Protein AF-A0A521KLP3-F1 (afdb_monomer_lite)

Sequence (288 aa):
MVYSRVESHVRLKQAVRRHRVLSREGLLERLFERLFRGLVYTQIWEDPEIDLEALALGPDCHVVAIASGGCNVLSYLTADPAEITAVDLSLAHVALNRLKLVAASRLPSWEAFYRFFGAADDEANIEAYDRLIAPHLDPQSRAYWQGRSLHQGGRRRISMFARNAYRHGVLGRFIGVGHVAARLYGVDLRQLLSARSIEEQRHFFETMLAPLFDKPAVRWATANRLSLYGLGIPPAQYEALAGDSDMRHVLRSRLERLACGFSLEDNYFAWQAFGRSYADDASGPLPP

pLDDT: mean 87.13, std 14.83, range [36.72, 98.75]

Structure (mmCIF, N/CA/C/O backbone):
data_AF-A0A521KLP3-F1
#
_entry.id   AF-A0A521KLP3-F1
#
loop_
_atom_site.group_PDB
_atom_site.id
_atom_site.type_symbol
_atom_site.label_atom_id
_atom_site.label_alt_id
_atom_site.label_comp_id
_atom_site.label_asym_id
_atom_site.label_entity_id
_atom_site.label_seq_id
_atom_site.pdbx_PDB_ins_code
_atom_site.Cartn_x
_atom_site.Cartn_y
_atom_site.Cartn_z
_atom_site.occupancy
_atom_site.B_iso_or_equiv
_atom_site.auth_seq_id
_atom_site.auth_comp_id
_atom_site.auth_asym_id
_atom_site.auth_atom_id
_atom_site.pdbx_PDB_model_num
ATOM 1 N N . MET A 1 1 ? 6.236 9.455 -23.100 1.00 36.72 1 MET A N 1
ATOM 2 C CA . MET A 1 1 ? 7.009 10.719 -23.032 1.00 36.72 1 MET A CA 1
ATOM 3 C C . MET A 1 1 ? 7.303 11.018 -21.563 1.00 36.72 1 MET A C 1
ATOM 5 O O . MET A 1 1 ? 6.361 11.131 -20.792 1.00 36.72 1 MET A O 1
ATOM 9 N N . VAL A 1 2 ? 8.571 11.033 -21.139 1.00 42.81 2 VAL A N 1
ATOM 10 C CA . VAL A 1 2 ? 8.946 11.213 -19.722 1.00 42.81 2 VAL A CA 1
ATOM 11 C C . VAL A 1 2 ? 9.442 12.645 -19.520 1.00 42.81 2 VAL A C 1
ATOM 13 O O . VAL A 1 2 ? 10.463 13.031 -20.082 1.00 42.81 2 VAL A O 1
ATOM 16 N N . TYR A 1 3 ? 8.694 13.447 -18.761 1.00 47.66 3 TYR A N 1
ATOM 17 C CA . TYR A 1 3 ? 9.007 14.859 -18.527 1.00 47.66 3 TYR A CA 1
ATOM 18 C C . TYR A 1 3 ? 10.204 15.041 -17.583 1.00 47.66 3 TYR A C 1
ATOM 20 O O . TYR A 1 3 ? 10.491 14.200 -16.729 1.00 47.66 3 TYR A O 1
ATOM 28 N N . SER A 1 4 ? 10.912 16.167 -17.711 1.00 53.66 4 SER A N 1
ATOM 29 C CA . SER A 1 4 ? 12.051 16.472 -16.839 1.00 53.66 4 SER A CA 1
ATOM 30 C C . SER A 1 4 ? 11.616 16.669 -15.374 1.00 53.66 4 SER A C 1
ATOM 32 O O . SER A 1 4 ? 10.489 17.072 -15.068 1.00 53.66 4 SER A O 1
ATOM 34 N N . ARG A 1 5 ? 12.535 16.440 -14.425 1.00 55.47 5 ARG A N 1
ATOM 35 C CA . ARG A 1 5 ? 12.305 16.665 -12.981 1.00 55.47 5 ARG A CA 1
ATOM 36 C C . ARG A 1 5 ? 11.867 18.104 -12.659 1.00 55.47 5 ARG A C 1
ATOM 38 O O . ARG A 1 5 ? 11.190 18.339 -11.664 1.00 55.47 5 ARG A O 1
ATOM 45 N N . VAL A 1 6 ? 12.262 19.071 -13.486 1.00 57.12 6 VAL A N 1
ATOM 46 C CA . VAL A 1 6 ? 11.872 20.480 -13.336 1.00 57.12 6 VAL A CA 1
ATOM 47 C C . VAL A 1 6 ? 10.421 20.682 -13.768 1.00 57.12 6 VAL A C 1
ATOM 49 O O . VAL A 1 6 ? 9.655 21.337 -13.068 1.00 57.12 6 VAL A O 1
ATOM 52 N N . GLU A 1 7 ? 10.016 20.063 -14.871 1.00 58.47 7 GLU A N 1
ATOM 53 C CA . GLU A 1 7 ? 8.678 20.216 -15.440 1.00 58.47 7 GLU A CA 1
ATOM 54 C C . GLU A 1 7 ? 7.599 19.500 -14.609 1.00 58.47 7 GLU A C 1
ATOM 56 O O . GLU A 1 7 ? 6.535 20.066 -14.358 1.00 58.47 7 GLU A O 1
ATOM 61 N N . SER A 1 8 ? 7.907 18.316 -14.066 1.00 58.50 8 SER A N 1
ATOM 62 C CA . SER A 1 8 ? 7.042 17.633 -13.084 1.00 58.50 8 SER A CA 1
ATOM 63 C C . SER A 1 8 ? 6.825 18.472 -11.819 1.00 58.50 8 SER A C 1
ATOM 65 O O . SER A 1 8 ? 5.695 18.598 -11.350 1.00 58.50 8 SER A O 1
ATOM 67 N N . HIS A 1 9 ? 7.871 19.128 -11.298 1.00 61.72 9 HIS A N 1
ATOM 68 C CA . HIS A 1 9 ? 7.725 20.049 -10.167 1.00 61.72 9 HIS A CA 1
ATOM 69 C C . HIS A 1 9 ? 6.824 21.249 -10.496 1.00 61.72 9 HIS A C 1
ATOM 71 O O . HIS A 1 9 ? 6.060 21.677 -9.633 1.00 61.72 9 HIS A O 1
ATOM 77 N N . VAL A 1 10 ? 6.900 21.803 -11.711 1.00 64.19 10 VAL A N 1
ATOM 78 C CA . VAL A 1 10 ? 6.049 22.929 -12.134 1.00 64.19 10 VAL A CA 1
ATOM 79 C C . VAL A 1 10 ? 4.586 22.499 -12.256 1.00 64.19 10 VAL A C 1
ATOM 81 O O . VAL A 1 10 ? 3.715 23.191 -11.729 1.00 64.19 10 VAL A O 1
ATOM 84 N N . ARG A 1 11 ? 4.308 21.340 -12.864 1.00 61.38 11 ARG A N 1
ATOM 85 C CA . ARG A 1 11 ? 2.939 20.818 -13.007 1.00 61.38 11 ARG A CA 1
ATOM 86 C C . ARG A 1 11 ? 2.322 20.420 -11.668 1.00 61.38 11 ARG A C 1
ATOM 88 O O . ARG A 1 11 ? 1.181 20.782 -11.406 1.00 61.38 11 ARG A O 1
ATOM 95 N N . LEU A 1 12 ? 3.085 19.777 -10.776 1.00 57.59 12 LEU A N 1
ATOM 96 C CA . LEU A 1 12 ? 2.635 19.495 -9.406 1.00 57.59 12 LEU A CA 1
ATOM 97 C C . LEU A 1 12 ? 2.298 20.798 -8.663 1.00 57.59 12 LEU A C 1
ATOM 99 O O . LEU A 1 12 ? 1.261 20.904 -8.016 1.00 57.59 12 LEU A O 1
ATOM 103 N N . LYS A 1 13 ? 3.144 21.824 -8.805 1.00 57.81 13 LYS A N 1
ATOM 104 C CA . LYS A 1 13 ? 2.918 23.144 -8.206 1.00 57.81 13 LYS A CA 1
ATOM 105 C C . LYS A 1 13 ? 1.642 23.815 -8.732 1.00 57.81 13 LYS A C 1
ATOM 107 O O . LYS A 1 13 ? 0.956 24.461 -7.948 1.00 57.81 13 LYS A O 1
ATOM 112 N N . GLN A 1 14 ? 1.331 23.675 -10.022 1.00 59.94 14 GLN A N 1
ATOM 113 C CA . GLN A 1 14 ? 0.103 24.205 -10.631 1.00 59.94 14 GLN A CA 1
ATOM 114 C C . GLN A 1 14 ? -1.148 23.410 -10.232 1.00 59.94 14 GLN A C 1
ATOM 116 O O . GLN A 1 14 ? -2.188 24.010 -9.992 1.00 59.94 14 GLN A O 1
ATOM 121 N N . ALA A 1 15 ? -1.046 22.085 -10.112 1.00 57.28 15 ALA A N 1
ATOM 122 C CA . ALA A 1 15 ? -2.166 21.226 -9.729 1.00 57.28 15 ALA A CA 1
ATOM 123 C C . ALA A 1 15 ? -2.574 21.389 -8.252 1.00 57.28 15 ALA A C 1
ATOM 125 O O . ALA A 1 15 ? -3.747 21.244 -7.917 1.00 57.28 15 ALA A O 1
ATOM 126 N N . VAL A 1 16 ? -1.611 21.687 -7.370 1.00 53.97 16 VAL A N 1
ATOM 127 C CA . VAL A 1 16 ? -1.819 21.709 -5.912 1.00 53.97 16 VAL A CA 1
ATOM 128 C C . VAL A 1 16 ? -2.152 23.102 -5.366 1.00 53.97 16 VAL A C 1
ATOM 130 O O . VAL A 1 16 ? -2.857 23.196 -4.366 1.00 53.97 16 VAL A O 1
ATOM 133 N N . ARG A 1 17 ? -1.662 24.193 -5.974 1.00 53.84 17 ARG A N 1
ATOM 134 C CA . ARG A 1 17 ? -1.796 25.537 -5.384 1.00 53.84 17 ARG A CA 1
ATOM 135 C C . ARG A 1 17 ? -3.053 26.255 -5.847 1.00 53.84 17 ARG A C 1
ATOM 137 O O . ARG A 1 17 ? -3.091 26.748 -6.973 1.00 53.84 17 ARG A O 1
ATOM 144 N N . ARG A 1 18 ? -4.040 26.390 -4.958 1.00 53.28 18 ARG A N 1
ATOM 145 C CA . ARG A 1 18 ? -5.233 27.222 -5.187 1.00 53.28 18 ARG A CA 1
ATOM 146 C C . ARG A 1 18 ? -5.236 28.503 -4.342 1.00 53.28 18 ARG A C 1
ATOM 148 O O . ARG A 1 18 ? -5.988 29.419 -4.666 1.00 53.28 18 ARG A O 1
ATOM 155 N N . HIS A 1 19 ? -4.362 28.632 -3.333 1.00 44.53 19 HIS A N 1
ATOM 156 C CA . HIS A 1 19 ? -4.364 29.772 -2.400 1.00 44.53 19 HIS A CA 1
ATOM 157 C C . HIS A 1 19 ? -3.046 30.577 -2.327 1.00 44.53 19 HIS A C 1
ATOM 159 O O . HIS A 1 19 ? -1.969 30.145 -2.745 1.00 44.53 19 HIS A O 1
ATOM 165 N N . ARG A 1 20 ? -3.125 31.819 -1.809 1.00 41.91 20 ARG A N 1
ATOM 166 C CA . ARG A 1 20 ? -1.971 32.738 -1.682 1.00 41.91 20 ARG A CA 1
ATOM 167 C C . ARG A 1 20 ? -0.890 32.155 -0.757 1.00 41.91 20 ARG A C 1
ATOM 169 O O . ARG A 1 20 ? -1.183 31.620 0.310 1.00 41.91 20 ARG A O 1
ATOM 176 N N . VAL A 1 21 ? 0.374 32.363 -1.135 1.00 46.78 21 VAL A N 1
ATOM 177 C CA . VAL A 1 21 ? 1.591 31.707 -0.602 1.00 46.78 21 VAL A CA 1
ATOM 178 C C . VAL A 1 21 ? 1.837 31.873 0.911 1.00 46.78 21 VAL A C 1
ATOM 180 O O . VAL A 1 21 ? 2.558 31.061 1.483 1.00 46.78 21 VAL A O 1
ATOM 183 N N . LEU A 1 22 ? 1.260 32.893 1.554 1.00 45.66 22 LEU A N 1
ATOM 184 C CA . LEU A 1 22 ? 1.467 33.222 2.976 1.00 45.66 22 LEU A CA 1
ATOM 185 C C . LEU A 1 22 ? 0.242 32.929 3.869 1.00 45.66 22 LEU A C 1
ATOM 187 O O . LEU A 1 22 ? 0.214 33.338 5.025 1.00 45.66 22 LEU A O 1
ATOM 191 N N . SER A 1 23 ? -0.770 32.232 3.347 1.00 53.25 23 SER A N 1
ATOM 192 C CA . SER A 1 23 ? -1.913 31.750 4.138 1.00 53.25 23 SER A CA 1
ATOM 193 C C . SER A 1 23 ? -1.587 30.422 4.838 1.00 53.25 23 SER A C 1
ATOM 195 O O . SER A 1 23 ? -0.684 29.695 4.407 1.00 53.25 23 SER A O 1
ATOM 197 N N . ARG A 1 24 ? -2.318 30.080 5.911 1.00 55.72 24 ARG A N 1
ATOM 198 C CA . ARG A 1 24 ? -2.190 28.764 6.573 1.00 55.72 24 ARG A CA 1
ATOM 199 C C . ARG A 1 24 ? -2.452 27.635 5.572 1.00 55.72 24 ARG A C 1
ATOM 201 O O . ARG A 1 24 ? -1.733 26.641 5.567 1.00 55.72 24 ARG A O 1
ATOM 208 N N . GLU A 1 25 ? -3.397 27.847 4.667 1.00 57.25 25 GLU A N 1
ATOM 209 C CA . GLU A 1 25 ? -3.765 26.961 3.567 1.00 57.25 25 GLU A CA 1
ATOM 210 C C . GLU A 1 25 ? -2.609 26.792 2.565 1.00 57.25 25 GLU A C 1
ATOM 212 O O . GLU A 1 25 ? -2.267 25.669 2.206 1.00 57.25 25 GLU A O 1
ATOM 217 N N . GLY A 1 26 ? -1.911 27.870 2.189 1.00 57.19 26 GLY A N 1
ATOM 218 C CA . GLY A 1 26 ? -0.754 27.809 1.281 1.00 57.19 26 GLY A CA 1
ATOM 219 C C . GLY A 1 26 ? 0.493 27.129 1.874 1.00 57.19 26 GLY A C 1
ATOM 220 O O . GLY A 1 26 ? 1.291 26.528 1.146 1.00 57.19 26 GLY A O 1
ATOM 221 N N . LEU A 1 27 ? 0.681 27.192 3.198 1.00 59.91 27 LEU A N 1
ATOM 222 C CA . LEU A 1 27 ? 1.725 26.435 3.907 1.00 59.91 27 LEU A CA 1
ATOM 223 C C . LEU A 1 27 ? 1.421 24.933 3.927 1.00 59.91 27 LEU A C 1
ATOM 225 O O . LEU A 1 27 ? 2.322 24.120 3.708 1.00 59.91 27 LEU A O 1
ATOM 229 N N . LEU A 1 28 ? 0.155 24.577 4.139 1.00 60.25 28 LEU A N 1
ATOM 230 C CA . LEU A 1 28 ? -0.329 23.203 4.063 1.00 60.25 28 LEU A CA 1
ATOM 231 C C . LEU A 1 28 ? -0.148 22.657 2.643 1.00 60.25 28 LEU A C 1
ATOM 233 O O . LEU A 1 28 ? 0.518 21.637 2.478 1.00 60.25 28 LEU A O 1
ATOM 237 N N . GLU A 1 29 ? -0.590 23.387 1.613 1.00 63.34 29 GLU A N 1
ATOM 238 C CA . GLU A 1 29 ? -0.408 23.015 0.200 1.00 63.34 29 GLU A CA 1
ATOM 239 C C . GLU A 1 29 ? 1.062 22.717 -0.145 1.00 63.34 29 GLU A C 1
ATOM 241 O O . GLU A 1 29 ? 1.352 21.777 -0.881 1.00 63.34 29 GLU A O 1
ATOM 246 N N . ARG A 1 30 ? 2.020 23.463 0.420 1.00 64.25 30 ARG A N 1
ATOM 247 C CA . ARG A 1 30 ? 3.461 23.199 0.243 1.00 64.25 30 ARG A CA 1
ATOM 248 C C . ARG A 1 30 ? 3.941 21.947 0.969 1.00 64.25 30 ARG A C 1
ATOM 250 O O . ARG A 1 30 ? 4.824 21.253 0.459 1.00 64.25 30 ARG A O 1
ATOM 257 N N . LEU A 1 31 ? 3.410 21.670 2.159 1.00 64.06 31 LEU A N 1
ATOM 258 C CA . LEU A 1 31 ? 3.689 20.427 2.874 1.00 64.06 31 LEU A CA 1
ATOM 259 C C . LEU A 1 31 ? 3.170 19.233 2.068 1.00 64.06 31 LEU A C 1
ATOM 261 O O . LEU A 1 31 ? 3.903 18.267 1.879 1.00 64.06 31 LEU A O 1
ATOM 265 N N . PHE A 1 32 ? 1.969 19.344 1.512 1.00 63.75 32 PHE A N 1
ATOM 266 C CA . PHE A 1 32 ? 1.376 18.349 0.625 1.00 63.75 32 PHE A CA 1
ATOM 267 C C . PHE A 1 32 ? 2.172 18.187 -0.668 1.00 63.75 32 PHE A C 1
ATOM 269 O O . PHE A 1 32 ? 2.583 17.079 -0.986 1.00 63.75 32 PHE A O 1
ATOM 276 N N . GLU A 1 33 ? 2.546 19.275 -1.342 1.00 65.31 33 GLU A N 1
ATOM 277 C CA . GLU A 1 33 ? 3.448 19.240 -2.501 1.00 65.31 33 GLU A CA 1
ATOM 278 C C . GLU A 1 33 ? 4.752 18.486 -2.170 1.00 65.31 33 GLU A C 1
ATOM 280 O O . GLU A 1 33 ? 5.250 17.688 -2.962 1.00 65.31 33 GLU A O 1
ATOM 285 N N . ARG A 1 34 ? 5.308 18.689 -0.972 1.00 67.94 34 ARG A N 1
ATOM 286 C CA . ARG A 1 34 ? 6.519 17.998 -0.517 1.00 67.94 34 ARG A CA 1
ATOM 287 C C . ARG A 1 34 ? 6.281 16.525 -0.165 1.00 67.94 34 ARG A C 1
ATOM 289 O O . ARG A 1 34 ? 7.181 15.719 -0.400 1.00 67.94 34 ARG A O 1
ATOM 296 N N . LEU A 1 35 ? 5.111 16.169 0.361 1.00 66.56 35 LEU A N 1
ATOM 297 C CA . LEU A 1 35 ? 4.712 14.784 0.630 1.00 66.56 35 LEU A CA 1
ATOM 298 C C . LEU A 1 35 ? 4.499 14.005 -0.679 1.00 66.56 35 LEU A C 1
ATOM 300 O O . LEU A 1 35 ? 5.026 12.903 -0.813 1.00 66.56 35 LEU A O 1
ATOM 304 N N . PHE A 1 36 ? 3.855 14.619 -1.675 1.00 66.81 36 PHE A N 1
ATOM 305 C CA . PHE A 1 36 ? 3.602 14.036 -3.001 1.00 66.81 36 PHE A CA 1
ATOM 306 C C . PHE A 1 36 ? 4.845 13.962 -3.899 1.00 66.81 36 PHE A C 1
ATOM 308 O O . PHE A 1 36 ? 4.862 13.212 -4.869 1.00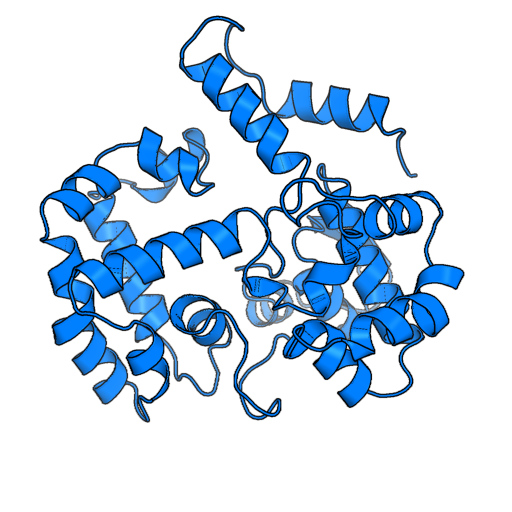 66.81 36 PHE A O 1
ATOM 315 N N . ARG A 1 37 ? 5.932 14.670 -3.564 1.00 70.31 37 ARG A N 1
ATOM 316 C CA . ARG A 1 37 ? 7.253 14.444 -4.189 1.00 70.31 37 ARG A CA 1
ATOM 317 C C . ARG A 1 37 ? 7.899 13.121 -3.756 1.00 70.31 37 ARG A C 1
ATOM 319 O O . ARG A 1 37 ? 8.877 12.691 -4.369 1.00 70.31 37 ARG A O 1
ATOM 326 N N . GLY A 1 38 ? 7.424 12.525 -2.663 1.00 79.62 38 GLY A N 1
ATOM 327 C CA . GLY A 1 38 ? 7.878 11.242 -2.145 1.00 79.62 38 GLY A CA 1
ATOM 328 C C . GLY A 1 38 ? 6.943 10.096 -2.518 1.00 79.62 38 GLY A C 1
ATOM 329 O O . GLY A 1 38 ? 5.985 10.260 -3.267 1.00 79.62 38 GLY A O 1
ATOM 330 N N . LEU A 1 39 ? 7.243 8.917 -1.975 1.00 87.38 39 LEU A N 1
ATOM 331 C CA . LEU A 1 39 ? 6.332 7.783 -2.043 1.00 87.38 39 LEU A CA 1
ATOM 332 C C . LEU A 1 39 ? 5.164 8.052 -1.087 1.00 87.38 39 LEU A C 1
ATOM 334 O O . LEU A 1 39 ? 5.404 8.261 0.105 1.00 87.38 39 LEU A O 1
ATOM 338 N N . VAL A 1 40 ? 3.932 8.080 -1.590 1.00 86.62 40 VAL A N 1
ATOM 339 C CA . VAL A 1 40 ? 2.743 8.258 -0.745 1.00 86.62 40 VAL A CA 1
ATOM 340 C C . VAL A 1 40 ? 2.274 6.893 -0.257 1.00 86.62 40 VAL A C 1
ATOM 342 O O . VAL A 1 40 ? 2.172 6.686 0.955 1.00 86.62 40 VAL A O 1
ATOM 345 N N . TYR A 1 41 ? 2.133 5.949 -1.187 1.00 85.19 41 TYR A N 1
ATOM 346 C CA . TYR A 1 41 ? 1.662 4.593 -0.934 1.00 85.19 41 TYR A CA 1
ATOM 347 C C . TYR A 1 41 ? 2.630 3.559 -1.528 1.00 85.19 41 TYR A C 1
ATOM 349 O O . TYR A 1 41 ? 3.216 3.777 -2.587 1.00 85.19 41 TYR A O 1
ATOM 357 N N . THR A 1 42 ? 2.808 2.427 -0.847 1.00 90.00 42 THR A N 1
ATOM 358 C CA . THR A 1 42 ? 3.476 1.225 -1.397 1.00 90.00 42 THR A CA 1
ATOM 359 C C . THR A 1 42 ? 2.484 0.232 -2.005 1.00 90.00 42 THR A C 1
ATOM 361 O O . THR A 1 42 ? 2.877 -0.636 -2.786 1.00 90.00 42 THR A O 1
ATOM 364 N N . GLN A 1 43 ? 1.206 0.401 -1.666 1.00 91.06 43 GLN A N 1
ATOM 365 C CA . GLN A 1 43 ? 0.052 -0.356 -2.127 1.00 91.06 43 GLN A CA 1
ATOM 366 C C . GLN A 1 43 ? -1.151 0.590 -2.237 1.00 91.06 43 GLN A C 1
ATOM 368 O O . GLN A 1 43 ? -1.308 1.486 -1.408 1.00 91.06 43 GLN A O 1
ATOM 373 N N . ILE A 1 44 ? -1.953 0.385 -3.276 1.00 90.31 44 ILE A N 1
ATOM 374 C CA . ILE A 1 44 ? -3.200 1.098 -3.581 1.00 90.31 44 ILE A CA 1
ATOM 375 C C . ILE A 1 44 ? -4.333 0.515 -2.714 1.00 90.31 44 ILE A C 1
ATOM 377 O O . ILE A 1 44 ? -4.245 -0.643 -2.314 1.00 90.31 44 ILE A O 1
ATOM 381 N N . TRP A 1 45 ? -5.341 1.320 -2.371 1.00 90.44 45 TRP A N 1
ATOM 382 C CA . TRP A 1 45 ? -6.450 0.972 -1.461 1.00 90.44 45 TRP A CA 1
ATOM 383 C C . TRP A 1 45 ? -7.796 0.890 -2.195 1.00 90.44 45 TRP A C 1
ATOM 385 O O . TRP A 1 45 ? -8.860 1.074 -1.607 1.00 90.44 45 TRP A O 1
ATOM 395 N N . GLU A 1 46 ? -7.710 0.621 -3.490 1.00 90.94 46 GLU A N 1
ATOM 396 C CA . GLU A 1 46 ? -8.793 0.461 -4.440 1.00 90.94 46 GLU A CA 1
ATOM 397 C C . GLU A 1 46 ? -8.753 -0.990 -4.919 1.00 90.94 46 GLU A C 1
ATOM 399 O O . GLU A 1 46 ? -7.674 -1.492 -5.243 1.00 90.94 46 GLU A O 1
ATOM 404 N N . ASP A 1 47 ? -9.901 -1.659 -4.892 1.00 93.25 47 ASP A N 1
ATOM 405 C CA . ASP A 1 47 ? -10.027 -3.089 -5.166 1.00 93.25 47 ASP A CA 1
ATOM 406 C C . ASP A 1 47 ? -9.963 -3.368 -6.680 1.00 93.25 47 ASP A C 1
ATOM 408 O O . ASP A 1 47 ? -10.915 -3.038 -7.395 1.00 93.25 47 ASP A O 1
ATOM 412 N N . PRO A 1 48 ? -8.859 -3.955 -7.184 1.00 93.94 48 PRO A N 1
ATOM 413 C CA . PRO A 1 48 ? -8.700 -4.192 -8.606 1.00 93.94 48 PRO A CA 1
ATOM 414 C C . PRO A 1 48 ? -9.612 -5.307 -9.130 1.00 93.94 48 PRO A C 1
ATOM 416 O O . PRO A 1 48 ? -9.829 -5.346 -10.336 1.00 93.94 48 PRO A O 1
ATOM 419 N N . GLU A 1 49 ? -10.143 -6.201 -8.287 1.00 93.69 49 GLU A N 1
ATOM 420 C CA . GLU A 1 49 ? -11.062 -7.253 -8.746 1.00 93.69 49 GLU A CA 1
ATOM 421 C C . GLU A 1 49 ? -12.390 -6.641 -9.194 1.00 93.69 49 GLU A C 1
ATOM 423 O O . GLU A 1 49 ? -12.883 -6.940 -10.282 1.00 93.69 49 GLU A O 1
ATOM 428 N N . ILE A 1 50 ? -12.911 -5.696 -8.408 1.00 94.31 50 ILE A N 1
ATOM 429 C CA . ILE A 1 50 ? -14.112 -4.933 -8.763 1.00 94.31 50 ILE A CA 1
ATOM 430 C C . ILE A 1 50 ? -13.856 -4.036 -9.978 1.00 94.31 50 ILE A C 1
ATOM 432 O O . ILE A 1 50 ? -14.726 -3.909 -10.841 1.00 94.31 50 ILE A O 1
ATOM 436 N N . ASP A 1 51 ? -12.667 -3.432 -10.081 1.00 94.94 51 ASP A N 1
ATOM 437 C CA . ASP A 1 51 ? -12.291 -2.654 -11.266 1.00 94.94 51 ASP A CA 1
ATOM 438 C C . ASP A 1 51 ? -12.275 -3.541 -12.526 1.00 94.94 51 ASP A C 1
ATOM 440 O O . ASP A 1 51 ? -12.812 -3.152 -13.562 1.00 94.94 51 ASP A O 1
ATOM 444 N N . LEU A 1 52 ? -11.700 -4.744 -12.446 1.00 94.88 52 LEU A N 1
ATOM 445 C CA . LEU A 1 52 ? -11.648 -5.706 -13.550 1.00 94.88 52 LEU A CA 1
ATOM 446 C C . LEU A 1 52 ? -13.041 -6.196 -13.963 1.00 94.88 52 LEU A C 1
ATOM 448 O O . LEU A 1 52 ? -13.329 -6.248 -15.161 1.00 94.88 52 LEU A O 1
ATOM 452 N N . GLU A 1 53 ? -13.912 -6.497 -12.995 1.00 95.31 53 GLU A N 1
ATOM 453 C CA . GLU A 1 53 ? -15.307 -6.871 -13.247 1.00 95.31 53 GLU A CA 1
ATOM 454 C C . GLU A 1 53 ? -16.063 -5.737 -13.952 1.00 95.31 53 GLU A C 1
ATOM 456 O O . GLU A 1 53 ? -16.692 -5.946 -14.991 1.00 95.31 53 GLU A O 1
ATOM 461 N N . ALA A 1 54 ? -15.980 -4.520 -13.409 1.00 96.50 54 ALA A N 1
ATOM 462 C CA . ALA A 1 54 ? -16.751 -3.384 -13.897 1.00 96.50 54 ALA A CA 1
ATOM 463 C C . ALA A 1 54 ? -16.266 -2.873 -15.259 1.00 96.50 54 ALA A C 1
ATOM 465 O O . ALA A 1 54 ? -17.077 -2.453 -16.088 1.00 96.50 54 ALA A O 1
ATOM 466 N N . LEU A 1 55 ? -14.949 -2.864 -15.485 1.00 95.31 55 LEU A N 1
ATOM 467 C CA . LEU A 1 55 ? -14.358 -2.355 -16.721 1.00 95.31 55 LEU A CA 1
ATOM 468 C C . LEU A 1 55 ? -14.395 -3.377 -17.859 1.00 95.31 55 LEU A C 1
ATOM 470 O O . LEU A 1 55 ? -14.318 -2.957 -19.013 1.00 95.31 55 LEU A O 1
ATOM 474 N N . ALA A 1 56 ? -14.499 -4.676 -17.544 1.00 95.75 56 ALA A N 1
ATOM 475 C CA . ALA A 1 56 ? -14.501 -5.773 -18.514 1.00 95.75 56 ALA A CA 1
ATOM 476 C C . ALA A 1 56 ? -13.384 -5.615 -19.566 1.00 95.75 56 ALA A C 1
ATOM 478 O O . ALA A 1 56 ? -13.630 -5.618 -20.775 1.00 95.75 56 ALA A O 1
ATOM 479 N N . LEU A 1 57 ? -12.156 -5.398 -19.080 1.00 95.69 57 LEU A N 1
ATOM 480 C CA . LEU A 1 57 ? -10.988 -5.158 -19.927 1.00 95.69 57 LEU A CA 1
ATOM 481 C C . LEU A 1 57 ? -10.732 -6.349 -20.862 1.00 95.69 57 LEU A C 1
ATOM 483 O O . LEU A 1 57 ? -10.917 -7.503 -20.483 1.00 95.69 57 LEU A O 1
ATOM 487 N N . GLY A 1 58 ? -10.270 -6.053 -22.075 1.00 95.25 58 GLY A N 1
ATOM 488 C CA . GLY A 1 58 ? -9.890 -7.056 -23.064 1.00 95.25 58 GLY A CA 1
ATOM 489 C C . GLY A 1 58 ? -8.826 -6.542 -24.038 1.00 95.25 58 GLY A C 1
ATOM 490 O O . GLY A 1 58 ? -8.403 -5.386 -23.933 1.00 95.25 58 GLY A O 1
ATOM 491 N N . PRO A 1 59 ? -8.418 -7.361 -25.021 1.00 97.06 59 PRO A N 1
ATOM 492 C CA . PRO A 1 59 ? -7.229 -7.124 -25.842 1.00 97.06 59 PRO A CA 1
ATOM 493 C C . PRO A 1 59 ? -7.297 -5.896 -26.746 1.00 97.06 59 PRO A C 1
ATOM 495 O O . PRO A 1 59 ? -6.258 -5.416 -27.176 1.00 97.06 59 PRO A O 1
ATOM 498 N N . ASP A 1 60 ? -8.481 -5.334 -26.989 1.00 97.06 60 ASP A N 1
ATOM 499 C CA . ASP A 1 60 ? -8.642 -4.101 -27.770 1.00 97.06 60 ASP A CA 1
ATOM 500 C C . ASP A 1 60 ? -8.613 -2.826 -26.899 1.00 97.06 60 ASP A C 1
ATOM 502 O O . ASP A 1 60 ? -8.706 -1.706 -27.409 1.00 97.06 60 ASP A O 1
ATOM 506 N N . CYS A 1 61 ? -8.500 -2.960 -25.572 1.00 97.94 61 CYS A N 1
ATOM 507 C CA . CYS A 1 61 ? -8.562 -1.836 -24.642 1.00 97.94 61 CYS A CA 1
ATOM 508 C C . CYS A 1 61 ? -7.215 -1.113 -24.488 1.00 97.94 61 CYS A C 1
ATOM 510 O O . CYS A 1 61 ? -6.182 -1.724 -24.216 1.00 97.94 61 CYS A O 1
ATOM 512 N N . HIS A 1 62 ? -7.257 0.223 -24.528 1.00 97.75 62 HIS A N 1
ATOM 513 C CA . HIS A 1 62 ? -6.178 1.089 -24.045 1.00 97.75 62 HIS A CA 1
ATOM 514 C C . HIS A 1 62 ? -6.595 1.757 -22.734 1.00 97.75 62 HIS A C 1
ATOM 516 O O . HIS A 1 62 ? -7.473 2.620 -22.710 1.00 97.75 62 HIS A O 1
ATOM 522 N N . VAL A 1 63 ? -5.962 1.363 -21.632 1.00 97.00 63 VAL A N 1
ATOM 523 C CA . VAL A 1 63 ? -6.276 1.871 -20.293 1.00 97.00 63 VAL A CA 1
ATOM 524 C C . VAL A 1 63 ? -5.347 3.027 -19.941 1.00 97.00 63 VAL A C 1
ATOM 526 O O . VAL A 1 63 ? -4.125 2.900 -19.994 1.00 97.00 63 VAL A O 1
ATOM 529 N N . VAL A 1 64 ? -5.909 4.154 -19.504 1.00 97.06 64 VAL A N 1
ATOM 530 C CA . VAL A 1 64 ? -5.139 5.241 -18.885 1.00 97.06 64 VAL A CA 1
ATOM 531 C C . VAL A 1 64 ? -5.436 5.250 -17.392 1.00 97.06 64 VAL A C 1
ATOM 533 O O . VAL A 1 64 ? -6.564 5.513 -16.986 1.00 97.06 64 VAL A O 1
ATOM 536 N N . ALA A 1 65 ? -4.424 4.971 -16.572 1.00 95.25 65 ALA A N 1
ATOM 537 C CA . ALA A 1 65 ? -4.585 4.793 -15.130 1.00 95.25 65 ALA A CA 1
ATOM 538 C C . ALA A 1 65 ? -3.613 5.666 -14.330 1.00 95.25 65 ALA A C 1
ATOM 540 O O . ALA A 1 65 ? -2.506 5.978 -14.775 1.00 95.25 65 ALA A O 1
ATOM 541 N N . ILE A 1 66 ? -4.009 6.039 -13.113 1.00 93.31 66 ILE A N 1
ATOM 542 C CA . ILE A 1 66 ? -3.105 6.697 -12.167 1.00 93.31 66 ILE A CA 1
ATOM 543 C C . ILE A 1 66 ? -2.145 5.641 -11.609 1.00 93.31 66 ILE A C 1
ATOM 545 O O . ILE A 1 66 ? -2.585 4.640 -11.052 1.00 93.31 66 ILE A O 1
ATOM 549 N N . ALA A 1 67 ? -0.833 5.855 -11.744 1.00 93.19 67 ALA A N 1
ATOM 550 C CA . ALA A 1 67 ? 0.154 4.821 -11.432 1.00 93.19 67 ALA A CA 1
ATOM 551 C C . ALA A 1 67 ? 0.181 4.456 -9.937 1.00 93.19 67 ALA A C 1
ATOM 553 O O . ALA A 1 67 ? 0.253 3.277 -9.603 1.00 93.19 67 ALA A O 1
ATOM 554 N N . SER A 1 68 ? 0.133 5.444 -9.032 1.00 91.50 68 SER A N 1
ATOM 555 C CA . SER A 1 68 ? 0.041 5.261 -7.574 1.00 91.50 68 SER A CA 1
ATOM 556 C C . SER A 1 68 ? 0.995 4.163 -7.043 1.00 91.50 68 SER A C 1
ATOM 558 O O . SER A 1 68 ? 2.163 4.093 -7.436 1.00 91.50 68 SER A O 1
ATOM 560 N N . GLY A 1 69 ? 0.534 3.283 -6.152 1.00 91.94 69 GLY A N 1
ATOM 561 C CA . GLY A 1 69 ? 1.293 2.123 -5.665 1.00 91.94 69 GLY A CA 1
ATOM 562 C C . GLY A 1 69 ? 1.560 1.037 -6.722 1.00 91.94 69 GLY A C 1
ATOM 563 O O . GLY A 1 69 ? 2.324 0.109 -6.459 1.00 91.94 69 GLY A O 1
ATOM 564 N N . GLY A 1 70 ? 0.953 1.128 -7.904 1.00 93.56 70 GLY A N 1
ATOM 565 C CA . GLY A 1 70 ? 1.156 0.266 -9.068 1.00 93.56 70 GLY A CA 1
ATOM 566 C C . GLY A 1 70 ? 0.496 -1.108 -9.041 1.00 93.56 70 GLY A C 1
ATOM 567 O O . GLY A 1 70 ? 0.519 -1.771 -10.066 1.00 93.56 70 GLY A O 1
ATOM 568 N N . CYS A 1 71 ? -0.085 -1.562 -7.924 1.00 93.69 71 CYS A N 1
ATOM 569 C CA . CYS A 1 71 ? -0.735 -2.880 -7.885 1.00 93.69 71 CYS A CA 1
ATOM 570 C C . CYS A 1 71 ? -1.930 -2.965 -8.841 1.00 93.69 71 CYS A C 1
ATOM 572 O O . CYS A 1 71 ? -1.913 -3.869 -9.654 1.00 93.69 71 CYS A O 1
ATOM 574 N N . ASN A 1 72 ? -2.851 -1.993 -8.872 1.00 94.44 72 ASN A N 1
ATOM 575 C CA . ASN A 1 72 ? -3.990 -2.050 -9.805 1.00 94.44 72 ASN A CA 1
ATOM 576 C C . ASN A 1 72 ? -3.535 -2.063 -11.270 1.00 94.44 72 ASN A C 1
ATOM 578 O O . ASN A 1 72 ? -4.032 -2.854 -12.053 1.00 94.44 72 ASN A O 1
ATOM 582 N N . VAL A 1 73 ? -2.527 -1.257 -11.636 1.00 95.00 73 VAL A N 1
ATOM 583 C CA . VAL A 1 73 ? -1.950 -1.286 -12.994 1.00 95.00 73 VAL A CA 1
ATOM 584 C C . VAL A 1 73 ? -1.406 -2.671 -13.345 1.00 95.00 73 VAL A C 1
ATOM 586 O O . VAL A 1 73 ? -1.588 -3.110 -14.474 1.00 95.00 73 VAL A O 1
ATOM 589 N N . LEU A 1 74 ? -0.734 -3.350 -12.408 1.00 95.06 74 LEU A N 1
ATOM 590 C CA . LEU A 1 74 ? -0.257 -4.715 -12.630 1.00 95.06 74 LEU A CA 1
ATOM 591 C C . LEU A 1 74 ? -1.417 -5.718 -12.700 1.00 95.06 74 LEU A C 1
ATOM 593 O O . LEU A 1 74 ? -1.405 -6.558 -13.590 1.00 95.06 74 LEU A O 1
ATOM 597 N N . SER A 1 75 ? -2.428 -5.592 -11.842 1.00 95.56 75 SER A N 1
ATOM 598 C CA . SER A 1 75 ? -3.621 -6.441 -11.871 1.00 95.56 75 SER A CA 1
ATOM 599 C C . SER A 1 75 ? -4.389 -6.294 -13.185 1.00 95.56 75 SER A C 1
ATOM 601 O O . SER A 1 75 ? -4.816 -7.284 -13.763 1.00 95.56 75 SER A O 1
ATOM 603 N N . TYR A 1 76 ? -4.482 -5.087 -13.747 1.00 96.62 76 TYR A N 1
ATOM 604 C CA . TYR A 1 76 ? -5.119 -4.864 -15.050 1.00 96.62 76 TYR A CA 1
ATOM 605 C C . TYR A 1 76 ? -4.399 -5.566 -16.205 1.00 96.62 76 TYR A C 1
ATOM 607 O O . TYR A 1 76 ? -5.044 -5.897 -17.194 1.00 96.62 76 TYR A O 1
ATOM 615 N N . LEU A 1 77 ? -3.090 -5.831 -16.092 1.00 95.19 77 LEU A N 1
ATOM 616 C CA . LEU A 1 77 ? -2.363 -6.603 -17.107 1.00 95.19 77 LEU A CA 1
ATOM 617 C C . LEU A 1 77 ? -2.834 -8.061 -17.176 1.00 95.19 77 LEU A C 1
ATOM 619 O O . LEU A 1 77 ? -2.640 -8.696 -18.207 1.00 95.19 77 LEU A O 1
ATOM 623 N N . THR A 1 78 ? -3.460 -8.594 -16.120 1.00 95.12 78 THR A N 1
ATOM 624 C CA . THR A 1 78 ? -3.986 -9.971 -16.116 1.00 95.12 78 THR A CA 1
ATOM 625 C C . THR A 1 78 ? -5.164 -10.155 -17.076 1.00 95.12 78 THR A C 1
ATOM 627 O O . THR A 1 78 ? -5.394 -11.265 -17.545 1.00 95.12 78 THR A O 1
ATOM 630 N N . ALA A 1 79 ? -5.856 -9.066 -17.430 1.00 95.94 79 ALA A N 1
ATOM 631 C CA . ALA A 1 79 ? -6.917 -9.052 -18.435 1.00 95.94 79 ALA A CA 1
ATOM 632 C C . ALA A 1 79 ? -6.399 -8.882 -19.879 1.00 95.94 79 ALA A C 1
ATOM 634 O O . ALA A 1 79 ? -7.198 -8.715 -20.796 1.00 95.94 79 ALA A O 1
ATOM 635 N N . ASP A 1 80 ? -5.074 -8.893 -20.072 1.00 96.31 80 ASP A N 1
ATOM 636 C CA . ASP A 1 80 ? -4.398 -8.783 -21.372 1.00 96.31 80 ASP A CA 1
ATOM 637 C C . ASP A 1 80 ? -4.882 -7.610 -22.258 1.00 96.31 80 ASP A C 1
ATOM 639 O O . ASP A 1 80 ? -5.242 -7.824 -23.414 1.00 96.31 80 ASP A O 1
ATOM 643 N N . PRO A 1 81 ? -4.942 -6.357 -21.755 1.00 97.56 81 PRO A N 1
ATOM 644 C CA . PRO A 1 81 ? -5.312 -5.215 -22.586 1.00 97.56 81 PRO A CA 1
ATOM 645 C C . PRO A 1 81 ? -4.218 -4.871 -23.605 1.00 97.56 81 PRO A C 1
ATOM 647 O O . PRO A 1 81 ? -3.029 -5.035 -23.322 1.00 97.56 81 PRO A O 1
ATOM 650 N N . ALA A 1 82 ? -4.598 -4.282 -24.747 1.00 97.81 82 ALA A N 1
ATOM 651 C CA . ALA A 1 82 ? -3.654 -3.828 -25.777 1.00 97.81 82 ALA A CA 1
ATOM 652 C C . ALA A 1 82 ? -2.561 -2.910 -25.214 1.00 97.81 82 ALA A C 1
ATOM 654 O O . ALA A 1 82 ? -1.387 -3.024 -25.575 1.00 97.81 82 ALA A O 1
ATOM 655 N N . GLU A 1 83 ? -2.941 -1.967 -24.351 1.00 97.62 83 GLU A N 1
ATOM 656 C CA . GLU A 1 83 ? -1.997 -1.032 -23.752 1.00 97.62 83 GLU A CA 1
ATOM 657 C C . GLU A 1 83 ? -2.491 -0.510 -22.399 1.00 97.62 83 GLU A C 1
ATOM 659 O O . GLU A 1 83 ? -3.676 -0.234 -22.207 1.00 97.62 83 GLU A O 1
ATOM 664 N N . ILE A 1 84 ? -1.556 -0.272 -21.473 1.00 97.38 84 ILE A N 1
ATOM 665 C CA . ILE A 1 84 ? -1.805 0.528 -20.270 1.00 97.38 84 ILE A CA 1
ATOM 666 C C . ILE A 1 84 ? -0.830 1.704 -20.214 1.00 97.38 84 ILE A C 1
ATOM 668 O O . ILE A 1 84 ? 0.385 1.543 -20.081 1.00 97.38 84 ILE A O 1
ATOM 672 N N . THR A 1 85 ? -1.366 2.920 -20.237 1.00 97.50 85 THR A N 1
ATOM 673 C CA . THR A 1 85 ? -0.625 4.149 -19.954 1.00 97.50 85 THR A CA 1
ATOM 674 C C . THR A 1 85 ? -0.832 4.558 -18.496 1.00 97.50 85 THR A C 1
ATOM 676 O O . THR A 1 85 ? -1.810 5.211 -18.135 1.00 97.50 85 THR A O 1
ATOM 679 N N . ALA A 1 86 ? 0.129 4.197 -17.645 1.00 96.38 86 ALA A N 1
ATOM 680 C CA . ALA A 1 86 ? 0.155 4.610 -16.245 1.00 96.38 86 ALA A CA 1
ATOM 681 C C . ALA A 1 86 ? 0.807 5.996 -16.076 1.00 96.38 86 ALA A C 1
ATOM 683 O O . ALA A 1 86 ? 1.965 6.203 -16.458 1.00 96.38 86 ALA A O 1
ATOM 684 N N . VAL A 1 87 ? 0.087 6.945 -15.472 1.00 94.56 87 VAL A N 1
ATOM 685 C CA . VAL A 1 87 ? 0.533 8.333 -15.259 1.00 94.56 87 VAL A CA 1
ATOM 686 C C . VAL A 1 87 ? 0.512 8.710 -13.781 1.00 94.56 87 VAL A C 1
ATOM 688 O O . VAL A 1 87 ? -0.396 8.343 -13.048 1.00 94.56 87 VAL A O 1
ATOM 691 N N . ASP A 1 88 ? 1.505 9.463 -13.311 1.00 91.94 88 ASP A N 1
ATOM 692 C CA . ASP A 1 88 ? 1.514 9.982 -11.939 1.00 91.94 88 ASP A CA 1
ATOM 693 C C . ASP A 1 88 ? 2.312 11.288 -11.863 1.00 91.94 88 ASP A C 1
ATOM 695 O O . ASP A 1 88 ? 3.260 11.511 -12.622 1.00 91.94 88 ASP A O 1
ATOM 699 N N . LEU A 1 89 ? 1.928 12.161 -10.932 1.00 86.94 89 LEU A N 1
ATOM 700 C CA . LEU A 1 89 ? 2.661 13.390 -10.631 1.00 86.94 89 LEU A CA 1
ATOM 701 C C . LEU A 1 89 ? 3.906 13.110 -9.770 1.00 86.94 89 LEU A C 1
ATOM 703 O O . LEU A 1 89 ? 4.882 13.863 -9.817 1.00 86.94 89 LEU A O 1
ATOM 707 N N . SER A 1 90 ? 3.881 12.034 -8.982 1.00 88.69 90 SER A N 1
ATOM 708 C CA . SER A 1 90 ? 4.986 11.573 -8.154 1.00 88.69 90 SER A CA 1
ATOM 709 C C . SER A 1 90 ? 5.957 10.720 -8.963 1.00 88.69 90 SER A C 1
ATOM 711 O O . SER A 1 90 ? 5.688 9.572 -9.319 1.00 88.69 90 SER A O 1
ATOM 713 N N . LEU A 1 91 ? 7.172 11.239 -9.145 1.00 90.94 91 LEU A N 1
ATOM 714 C CA . LEU A 1 91 ? 8.280 10.465 -9.714 1.00 90.94 91 LEU A CA 1
ATOM 715 C C . LEU A 1 91 ? 8.607 9.211 -8.883 1.00 90.94 91 LEU A C 1
ATOM 717 O O . LEU A 1 91 ? 9.148 8.250 -9.420 1.00 90.94 91 LEU A O 1
ATOM 721 N N . ALA A 1 92 ? 8.287 9.207 -7.584 1.00 93.06 92 ALA A N 1
ATOM 722 C CA . ALA A 1 92 ? 8.480 8.040 -6.730 1.00 93.06 92 ALA A CA 1
ATOM 723 C C . ALA A 1 92 ? 7.511 6.902 -7.083 1.00 93.06 92 ALA A C 1
ATOM 725 O O . ALA A 1 92 ? 7.932 5.749 -7.129 1.00 93.06 92 ALA A O 1
ATOM 726 N N . HIS A 1 93 ? 6.242 7.218 -7.362 1.00 94.88 93 HIS A N 1
ATOM 727 C CA . HIS A 1 93 ? 5.258 6.230 -7.812 1.00 94.88 93 HIS A CA 1
ATOM 728 C C . HIS A 1 93 ? 5.600 5.689 -9.199 1.00 94.88 93 HIS A C 1
ATOM 730 O O . HIS A 1 93 ? 5.570 4.475 -9.399 1.00 94.88 93 HIS A O 1
ATOM 736 N N . VAL A 1 94 ? 6.033 6.552 -10.127 1.00 95.75 94 VAL A N 1
ATOM 737 C CA . VAL A 1 94 ? 6.524 6.104 -11.442 1.00 95.75 94 VAL A CA 1
ATOM 738 C C . VAL A 1 94 ? 7.710 5.148 -11.279 1.00 95.75 94 VAL A C 1
ATOM 740 O O . VAL A 1 94 ? 7.712 4.065 -11.863 1.00 95.75 94 VAL A O 1
ATOM 743 N N . ALA A 1 95 ? 8.686 5.491 -10.430 1.00 97.12 95 ALA A N 1
ATOM 744 C CA . ALA A 1 95 ? 9.833 4.626 -10.160 1.00 97.12 95 ALA A CA 1
ATOM 745 C C . ALA A 1 95 ? 9.440 3.295 -9.490 1.00 97.12 95 ALA A C 1
ATOM 747 O O . ALA A 1 95 ? 10.080 2.278 -9.758 1.00 97.12 95 ALA A O 1
ATOM 748 N N . LEU A 1 96 ? 8.405 3.274 -8.639 1.00 97.62 96 LEU A N 1
ATOM 749 C CA . LEU A 1 96 ? 7.858 2.049 -8.039 1.00 97.62 96 LEU A CA 1
ATOM 750 C C . LEU A 1 96 ? 7.162 1.159 -9.066 1.00 97.62 96 LEU A C 1
ATOM 752 O O . LEU A 1 96 ? 7.408 -0.043 -9.084 1.00 97.62 96 LEU A O 1
ATOM 756 N N . ASN A 1 97 ? 6.360 1.738 -9.953 1.00 97.38 97 ASN A N 1
ATOM 757 C CA . ASN A 1 97 ? 5.710 1.002 -11.034 1.00 97.38 97 ASN A CA 1
ATOM 758 C C . ASN A 1 97 ? 6.751 0.375 -11.973 1.00 97.38 97 ASN A C 1
ATOM 760 O O . ASN A 1 97 ? 6.693 -0.818 -12.261 1.00 97.38 97 ASN A O 1
ATOM 764 N N . ARG A 1 98 ? 7.771 1.146 -12.379 1.00 97.88 98 ARG A N 1
ATOM 765 C CA . ARG A 1 98 ? 8.889 0.632 -13.189 1.00 97.88 98 ARG A CA 1
ATOM 766 C C . ARG A 1 98 ? 9.655 -0.479 -12.477 1.00 97.88 98 ARG A C 1
ATOM 768 O O . ARG A 1 98 ? 10.010 -1.463 -13.115 1.00 97.88 98 ARG A O 1
ATOM 775 N N . LEU A 1 99 ? 9.873 -0.346 -11.166 1.00 98.44 99 LEU A N 1
ATOM 776 C CA . LEU A 1 99 ? 10.498 -1.388 -10.353 1.00 98.44 99 LEU A CA 1
ATOM 777 C C . LEU A 1 99 ? 9.684 -2.685 -10.372 1.00 98.44 99 LEU A C 1
ATOM 779 O O . LEU A 1 99 ? 10.262 -3.731 -10.645 1.00 98.44 99 LEU A O 1
ATOM 783 N N . LYS A 1 100 ? 8.370 -2.612 -10.130 1.00 97.94 100 LYS A N 1
ATOM 784 C CA . LYS A 1 100 ? 7.470 -3.776 -10.143 1.00 97.94 100 LYS A CA 1
ATOM 785 C C . LYS A 1 100 ? 7.442 -4.467 -11.508 1.00 97.94 100 LYS A C 1
ATOM 787 O O . LYS A 1 100 ? 7.643 -5.674 -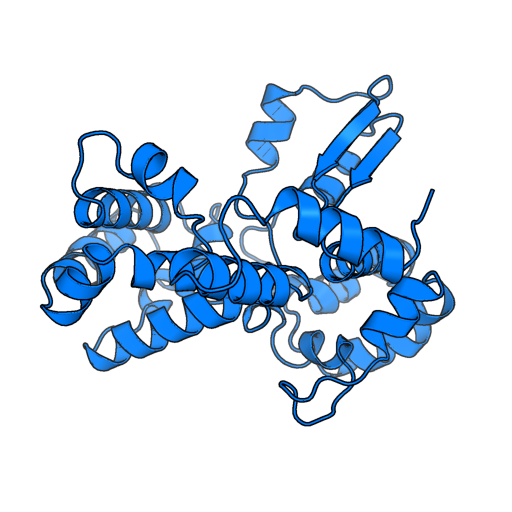11.567 1.00 97.94 100 LYS A O 1
ATOM 792 N N . LEU A 1 101 ? 7.289 -3.707 -12.595 1.00 97.12 101 LEU A N 1
ATOM 793 C CA . LEU A 1 101 ? 7.263 -4.255 -13.958 1.00 97.12 101 LEU A CA 1
ATOM 794 C C . LEU A 1 101 ? 8.574 -4.958 -14.331 1.00 97.12 101 LEU A C 1
ATOM 796 O O . LEU A 1 101 ? 8.560 -6.090 -14.810 1.00 97.12 101 LEU A O 1
ATOM 800 N N . VAL A 1 102 ? 9.721 -4.314 -14.083 1.00 98.31 102 VAL A N 1
ATOM 801 C CA . VAL A 1 102 ? 11.021 -4.938 -14.370 1.00 98.31 102 VAL A CA 1
ATOM 802 C C . VAL A 1 102 ? 11.230 -6.164 -13.488 1.00 98.31 102 VAL A C 1
ATOM 804 O O . VAL A 1 102 ? 11.686 -7.189 -13.980 1.00 98.31 102 VAL A O 1
ATOM 807 N N . ALA A 1 103 ? 10.874 -6.095 -12.208 1.00 98.19 103 ALA A N 1
ATOM 808 C CA . ALA A 1 103 ? 11.004 -7.227 -11.304 1.00 98.19 103 ALA A CA 1
ATOM 809 C C . ALA A 1 103 ? 10.142 -8.424 -11.731 1.00 98.19 103 ALA A C 1
ATOM 811 O O . ALA A 1 103 ? 10.655 -9.538 -11.729 1.00 98.19 103 ALA A O 1
ATOM 812 N N . ALA A 1 104 ? 8.901 -8.203 -12.179 1.00 96.38 104 ALA A N 1
ATOM 813 C CA . ALA A 1 104 ? 8.026 -9.262 -12.689 1.00 96.38 104 ALA A CA 1
ATOM 814 C C . ALA A 1 104 ? 8.638 -9.996 -13.897 1.00 96.38 104 ALA A C 1
ATOM 816 O O . ALA A 1 104 ? 8.438 -11.190 -14.064 1.00 96.38 104 ALA A O 1
ATOM 817 N N . SER A 1 105 ? 9.434 -9.295 -14.713 1.00 96.44 105 SER A N 1
ATOM 818 C CA . SER A 1 105 ? 10.104 -9.876 -15.887 1.00 96.44 105 SER A CA 1
ATOM 819 C C . SER A 1 105 ? 11.504 -10.443 -15.614 1.00 96.44 105 SER A C 1
ATOM 821 O O . SER A 1 105 ? 12.074 -11.101 -16.484 1.00 96.44 105 SER A O 1
ATOM 823 N N . ARG A 1 106 ? 12.135 -10.100 -14.483 1.00 98.31 106 ARG A N 1
ATOM 824 C CA . ARG A 1 106 ? 13.569 -10.369 -14.240 1.00 98.31 106 ARG A CA 1
ATOM 825 C C . ARG A 1 106 ? 13.855 -11.211 -13.012 1.00 98.31 106 ARG A C 1
ATOM 827 O O . ARG A 1 106 ? 14.921 -11.821 -12.947 1.00 98.31 106 ARG A O 1
ATOM 834 N N . LEU A 1 107 ? 12.965 -11.216 -12.025 1.00 98.31 107 LEU A N 1
ATOM 835 C CA . LEU A 1 107 ? 13.110 -12.114 -10.892 1.00 98.31 107 LEU A CA 1
ATOM 836 C C . LEU A 1 107 ? 12.858 -13.554 -11.360 1.00 98.31 107 LEU A C 1
ATOM 838 O O . LEU A 1 107 ? 12.000 -13.780 -12.208 1.00 98.31 107 LEU A O 1
ATOM 842 N N . PRO A 1 108 ? 13.630 -14.525 -10.849 1.00 97.44 108 PRO A N 1
ATOM 843 C CA . PRO A 1 108 ? 13.676 -15.868 -11.424 1.00 97.44 108 PRO A CA 1
ATOM 844 C C . PRO A 1 108 ? 12.441 -16.715 -11.105 1.00 97.44 108 PRO A C 1
ATOM 846 O O . PRO A 1 108 ? 12.263 -17.766 -11.711 1.00 97.44 108 PRO A O 1
ATOM 849 N N . SER A 1 109 ? 11.631 -16.304 -10.129 1.00 97.06 109 SER A N 1
ATOM 850 C CA . SER A 1 109 ? 10.472 -17.063 -9.679 1.00 97.06 109 SER A CA 1
ATOM 851 C C . SER A 1 109 ? 9.455 -16.171 -8.971 1.00 97.06 109 SER A C 1
ATOM 853 O O . SER A 1 109 ? 9.760 -15.036 -8.578 1.00 97.06 109 SER A O 1
ATOM 855 N N . TRP A 1 110 ? 8.254 -16.712 -8.776 1.00 95.12 110 TRP A N 1
ATOM 856 C CA . TRP A 1 110 ? 7.207 -16.059 -8.000 1.00 95.12 110 TRP A CA 1
ATOM 857 C C . TRP A 1 110 ? 7.630 -15.851 -6.542 1.00 95.12 110 TRP A C 1
ATOM 859 O O . TRP A 1 110 ? 7.429 -14.767 -6.013 1.00 95.12 110 TRP A O 1
ATOM 869 N N . GLU A 1 111 ? 8.321 -16.804 -5.915 1.00 95.75 111 GLU A N 1
ATOM 870 C CA . GLU A 1 111 ? 8.805 -16.681 -4.533 1.00 95.75 111 GLU A CA 1
ATOM 871 C C . GLU A 1 111 ? 9.816 -15.538 -4.399 1.00 95.75 111 GLU A C 1
ATOM 873 O O . GLU A 1 111 ? 9.811 -14.801 -3.414 1.00 95.75 111 GLU A O 1
ATOM 878 N N . ALA A 1 112 ? 10.674 -15.338 -5.407 1.00 97.31 112 ALA A N 1
ATOM 879 C CA . ALA A 1 112 ? 11.591 -14.205 -5.430 1.00 97.31 112 ALA A CA 1
ATOM 880 C C . ALA A 1 112 ? 10.840 -12.870 -5.560 1.00 97.31 112 ALA A C 1
ATOM 882 O O . ALA A 1 112 ? 11.227 -11.890 -4.919 1.00 97.31 112 ALA A O 1
ATOM 883 N N . PHE A 1 113 ? 9.769 -12.830 -6.360 1.00 97.00 113 PHE A N 1
ATOM 884 C CA . PHE A 1 113 ? 8.894 -11.664 -6.481 1.00 97.00 113 PHE A CA 1
ATOM 885 C C . PHE A 1 113 ? 8.118 -11.398 -5.186 1.00 97.00 113 PHE A C 1
ATOM 887 O O . PHE A 1 113 ? 8.086 -10.260 -4.710 1.00 97.00 113 PHE A O 1
ATOM 894 N N . TYR A 1 114 ? 7.572 -12.444 -4.568 1.00 96.19 114 TYR A N 1
ATOM 895 C CA . TYR A 1 114 ? 6.865 -12.382 -3.298 1.00 96.19 114 TYR A CA 1
ATOM 896 C C . TYR A 1 114 ? 7.784 -11.932 -2.163 1.00 96.19 114 TYR A C 1
ATOM 898 O O . TYR A 1 114 ? 7.443 -11.013 -1.428 1.00 96.19 114 TYR A O 1
ATOM 906 N N . ARG A 1 115 ? 9.000 -12.472 -2.045 1.00 96.88 115 ARG A N 1
ATOM 907 C CA . ARG A 1 115 ? 9.980 -11.973 -1.066 1.00 96.88 115 ARG A CA 1
ATOM 908 C C . ARG A 1 115 ? 10.256 -10.480 -1.266 1.00 96.88 115 ARG A C 1
ATOM 910 O O . ARG A 1 115 ? 10.378 -9.736 -0.293 1.00 96.88 115 ARG A O 1
ATOM 917 N N . PHE A 1 116 ? 10.336 -10.030 -2.521 1.00 97.88 116 PHE A N 1
ATOM 918 C CA . PHE A 1 116 ? 10.627 -8.636 -2.841 1.00 97.88 116 PHE A CA 1
ATOM 919 C C . PHE A 1 116 ? 9.474 -7.691 -2.499 1.00 97.88 116 PHE A C 1
ATOM 921 O O . PHE A 1 116 ? 9.708 -6.653 -1.882 1.00 97.88 116 PHE A O 1
ATOM 928 N N . PHE A 1 117 ? 8.247 -8.016 -2.910 1.00 96.38 117 PHE A N 1
ATOM 929 C CA . PHE A 1 117 ? 7.098 -7.120 -2.762 1.00 96.38 117 PHE A CA 1
ATOM 930 C C . PHE A 1 117 ? 6.090 -7.575 -1.723 1.00 96.38 117 PHE A C 1
ATOM 932 O O . PHE A 1 117 ? 5.566 -6.710 -1.046 1.00 96.38 117 PHE A O 1
ATOM 939 N N . GLY A 1 118 ? 5.831 -8.872 -1.588 1.00 95.06 118 GLY A N 1
ATOM 940 C CA . GLY A 1 118 ? 4.893 -9.431 -0.617 1.00 95.06 118 GLY A CA 1
ATOM 941 C C . GLY A 1 118 ? 5.398 -9.337 0.826 1.00 95.06 118 GLY A C 1
ATOM 942 O O . GLY A 1 118 ? 4.829 -8.607 1.633 1.00 95.06 118 GLY A O 1
ATOM 943 N N . ALA A 1 119 ? 6.506 -10.015 1.135 1.00 95.56 119 ALA A N 1
ATOM 944 C CA . ALA A 1 119 ? 7.170 -9.900 2.439 1.00 95.56 119 ALA A CA 1
ATOM 945 C C . ALA A 1 119 ? 7.854 -8.525 2.588 1.00 95.56 119 ALA A C 1
ATOM 947 O O . ALA A 1 119 ? 7.619 -7.770 3.535 1.00 95.56 119 ALA A O 1
ATOM 948 N N . ALA A 1 120 ? 8.636 -8.146 1.568 1.00 96.56 120 ALA A N 1
ATOM 949 C CA . ALA A 1 120 ? 9.272 -6.837 1.427 1.00 96.56 120 ALA A CA 1
ATOM 950 C C . ALA A 1 120 ? 10.136 -6.399 2.624 1.00 96.56 120 ALA A C 1
ATOM 952 O O . ALA A 1 120 ? 10.271 -5.197 2.902 1.00 96.56 120 ALA A O 1
ATOM 953 N N . ASP A 1 121 ? 10.733 -7.356 3.329 1.00 96.94 121 ASP A N 1
ATOM 954 C CA . ASP A 1 121 ? 11.514 -7.148 4.544 1.00 96.94 121 ASP A CA 1
ATOM 955 C C . ASP A 1 121 ? 12.787 -8.005 4.641 1.00 96.94 121 ASP A C 1
ATOM 957 O O . ASP A 1 121 ? 13.323 -8.187 5.729 1.00 96.94 121 ASP A O 1
ATOM 961 N N . ASP A 1 122 ? 13.336 -8.422 3.497 1.00 97.44 122 ASP A N 1
ATOM 962 C CA . ASP A 1 122 ? 14.529 -9.274 3.410 1.00 97.44 122 ASP A CA 1
ATOM 963 C C . ASP A 1 122 ? 15.747 -8.537 2.807 1.00 97.44 122 ASP A C 1
ATOM 965 O O . ASP A 1 122 ? 15.646 -7.856 1.780 1.00 97.44 122 ASP A O 1
ATOM 969 N N . GLU A 1 123 ? 16.931 -8.680 3.414 1.00 97.44 123 GLU A N 1
ATOM 970 C CA . GLU A 1 123 ? 18.187 -8.106 2.905 1.00 97.44 123 GLU A CA 1
ATOM 971 C C . GLU A 1 123 ? 18.578 -8.638 1.517 1.00 97.44 123 GLU A C 1
ATOM 973 O O . GLU A 1 123 ? 19.141 -7.886 0.710 1.00 97.44 123 GLU A O 1
ATOM 978 N N . ALA A 1 124 ? 18.196 -9.875 1.184 1.00 97.94 124 ALA A N 1
ATOM 979 C CA . ALA A 1 124 ? 18.396 -10.476 -0.133 1.00 97.94 124 ALA A CA 1
ATOM 980 C C . ALA A 1 124 ? 17.711 -9.677 -1.255 1.00 97.94 124 ALA A C 1
ATOM 982 O O . ALA A 1 124 ? 18.139 -9.725 -2.412 1.00 97.94 124 ALA A O 1
ATOM 983 N N . ASN A 1 125 ? 16.689 -8.875 -0.934 1.00 98.44 125 ASN A N 1
ATOM 984 C CA . ASN A 1 125 ? 16.039 -7.997 -1.907 1.00 98.44 125 ASN A CA 1
ATOM 985 C C . ASN A 1 125 ? 16.994 -6.921 -2.441 1.00 98.44 125 ASN A C 1
ATOM 987 O O . ASN A 1 125 ? 16.854 -6.480 -3.580 1.00 98.44 125 ASN A O 1
ATOM 991 N N . ILE A 1 126 ? 18.003 -6.509 -1.670 1.00 98.31 126 ILE A N 1
ATOM 992 C CA . ILE A 1 126 ? 18.967 -5.496 -2.120 1.00 98.31 126 ILE A CA 1
ATOM 993 C C . ILE A 1 126 ? 19.923 -6.077 -3.153 1.00 98.31 126 ILE A C 1
ATOM 995 O O . ILE A 1 126 ? 20.174 -5.440 -4.177 1.00 98.31 126 ILE A O 1
ATOM 999 N N . GLU A 1 127 ? 20.403 -7.297 -2.919 1.00 98.25 127 GLU A N 1
ATOM 1000 C CA . GLU A 1 127 ? 21.236 -8.002 -3.889 1.00 98.25 127 GLU A CA 1
ATOM 1001 C C . GLU A 1 127 ? 20.440 -8.330 -5.160 1.00 98.25 127 GLU A C 1
ATOM 1003 O O . GLU A 1 127 ? 20.901 -8.043 -6.267 1.00 98.25 127 GLU A O 1
ATOM 1008 N N . ALA A 1 128 ? 19.217 -8.855 -5.011 1.00 98.56 128 ALA A N 1
ATOM 1009 C CA . ALA A 1 128 ? 18.328 -9.135 -6.136 1.00 98.56 128 ALA A CA 1
ATOM 1010 C C . ALA A 1 128 ? 18.062 -7.870 -6.964 1.00 98.56 128 ALA A C 1
ATOM 1012 O O . ALA A 1 128 ? 18.127 -7.906 -8.193 1.00 98.56 128 ALA A O 1
ATOM 1013 N N . TYR A 1 129 ? 17.844 -6.729 -6.306 1.00 98.75 129 TYR A N 1
ATOM 1014 C CA . TYR A 1 129 ? 17.724 -5.454 -6.996 1.00 98.75 129 TYR A CA 1
ATOM 1015 C C . TYR A 1 129 ? 18.984 -5.106 -7.789 1.00 98.75 129 TYR A C 1
ATOM 1017 O O . TYR A 1 129 ? 18.883 -4.832 -8.983 1.00 98.75 129 TYR A O 1
ATOM 1025 N N . ASP A 1 130 ? 20.160 -5.102 -7.159 1.00 98.69 130 ASP A N 1
ATOM 1026 C CA . ASP A 1 130 ? 21.389 -4.647 -7.815 1.00 98.69 130 ASP A CA 1
ATOM 1027 C C . ASP A 1 130 ? 21.786 -5.539 -8.997 1.00 98.69 130 ASP A C 1
ATOM 1029 O O . ASP A 1 130 ? 22.252 -5.025 -10.017 1.00 98.69 130 ASP A O 1
ATOM 1033 N N . ARG A 1 131 ? 21.574 -6.854 -8.878 1.00 98.44 131 ARG A N 1
ATOM 1034 C CA . ARG A 1 131 ? 21.968 -7.835 -9.896 1.00 98.44 131 ARG A CA 1
ATOM 1035 C C . ARG A 1 131 ? 20.929 -8.017 -10.995 1.00 98.44 131 ARG A C 1
ATOM 1037 O O . ARG A 1 131 ? 21.308 -8.111 -12.158 1.00 98.44 131 ARG A O 1
ATOM 1044 N N . LEU A 1 132 ? 19.647 -8.091 -10.638 1.00 98.69 132 LEU A N 1
ATOM 1045 C CA . LEU A 1 132 ? 18.595 -8.567 -11.545 1.00 98.69 132 LEU A CA 1
ATOM 1046 C C . LEU A 1 132 ? 17.657 -7.458 -12.022 1.00 98.69 132 LEU A C 1
ATOM 1048 O O . LEU A 1 132 ? 17.045 -7.601 -13.073 1.00 98.69 132 LEU A O 1
ATOM 1052 N N . ILE A 1 133 ? 17.530 -6.349 -11.288 1.00 98.69 133 ILE A N 1
ATOM 1053 C CA . ILE A 1 133 ? 16.529 -5.315 -11.598 1.00 98.69 133 ILE A CA 1
ATOM 1054 C C . ILE A 1 133 ? 17.190 -4.013 -12.063 1.00 98.69 133 ILE A C 1
ATOM 1056 O O . ILE A 1 133 ? 16.872 -3.492 -13.131 1.00 98.69 133 ILE A O 1
ATOM 1060 N N . ALA A 1 134 ? 18.144 -3.488 -11.295 1.00 98.56 134 ALA A N 1
ATOM 1061 C CA . ALA A 1 134 ? 18.799 -2.207 -11.541 1.00 98.56 134 ALA A CA 1
ATOM 1062 C C . ALA A 1 134 ? 19.438 -2.063 -12.937 1.00 98.56 134 ALA A C 1
ATOM 1064 O O . ALA A 1 134 ? 19.365 -0.956 -13.480 1.00 98.56 134 ALA A O 1
ATOM 1065 N N . PRO A 1 135 ? 20.039 -3.106 -13.549 1.00 98.50 135 PRO A N 1
ATOM 1066 C CA . PRO A 1 135 ? 20.579 -3.010 -14.908 1.00 98.50 135 PRO A CA 1
ATOM 1067 C C . PRO A 1 135 ? 19.517 -2.774 -15.989 1.00 98.50 135 PRO A C 1
ATOM 1069 O O . PRO A 1 135 ? 19.842 -2.245 -17.047 1.00 98.50 135 PRO A O 1
ATOM 1072 N N . HIS A 1 136 ? 18.261 -3.139 -15.720 1.00 98.44 136 HIS A N 1
ATOM 1073 C CA . HIS A 1 136 ? 17.151 -3.070 -16.673 1.00 98.44 136 HIS A CA 1
ATOM 1074 C C . HIS A 1 136 ? 16.182 -1.911 -16.399 1.00 98.44 136 HIS A C 1
ATOM 1076 O O . HIS A 1 136 ? 15.230 -1.714 -17.152 1.00 98.44 136 HIS A O 1
ATOM 1082 N N . LEU A 1 137 ? 16.409 -1.141 -15.332 1.00 98.38 137 LEU A N 1
ATOM 1083 C CA . LEU A 1 137 ? 15.640 0.066 -15.049 1.00 98.38 137 LEU A CA 1
ATOM 1084 C C . LEU A 1 137 ? 16.085 1.228 -15.933 1.00 98.38 137 LEU A C 1
ATOM 1086 O O . LEU A 1 137 ? 17.274 1.412 -16.202 1.00 98.38 137 LEU A O 1
ATOM 1090 N N . ASP A 1 138 ? 15.127 2.081 -16.293 1.00 97.56 138 ASP A N 1
ATOM 1091 C CA . ASP A 1 138 ? 15.440 3.352 -16.930 1.00 97.56 138 ASP A CA 1
ATOM 1092 C C . ASP A 1 138 ? 16.310 4.235 -16.005 1.00 97.56 138 ASP A C 1
ATOM 1094 O O . ASP A 1 138 ? 16.258 4.103 -14.770 1.00 97.56 138 ASP A O 1
ATOM 1098 N N . PRO A 1 139 ? 17.104 5.167 -16.568 1.00 97.62 139 PRO A N 1
ATOM 1099 C CA . PRO A 1 139 ? 18.036 5.972 -15.784 1.00 97.62 139 PRO A CA 1
ATOM 1100 C C . PRO A 1 139 ? 17.384 6.761 -14.642 1.00 97.62 139 PRO A C 1
ATOM 1102 O O . PRO A 1 139 ? 18.005 6.928 -13.590 1.00 97.62 139 PRO A O 1
ATOM 1105 N N . GLN A 1 140 ? 16.145 7.236 -14.810 1.00 96.25 140 GLN A N 1
ATOM 1106 C CA . GLN A 1 140 ? 15.472 8.043 -13.793 1.00 96.25 140 GLN A CA 1
ATOM 1107 C C . GLN A 1 140 ? 14.994 7.178 -12.626 1.00 96.25 140 GLN A C 1
ATOM 1109 O O . GLN A 1 140 ? 15.269 7.510 -11.468 1.00 96.25 140 GLN A O 1
ATOM 1114 N N . SER A 1 141 ? 14.347 6.047 -12.915 1.00 97.25 141 SER A N 1
ATOM 1115 C CA . SER A 1 141 ? 13.908 5.094 -11.890 1.00 97.25 141 SER A CA 1
ATOM 1116 C C . SER A 1 141 ? 15.099 4.510 -11.134 1.00 97.25 141 SER A C 1
ATOM 1118 O O . SER A 1 141 ? 15.102 4.480 -9.900 1.00 97.25 141 SER A O 1
ATOM 1120 N N . ARG A 1 142 ? 16.172 4.136 -11.846 1.00 98.31 142 ARG A N 1
ATOM 1121 C CA . ARG A 1 142 ? 17.414 3.662 -11.220 1.00 98.31 142 ARG A CA 1
ATOM 1122 C C . ARG A 1 142 ? 18.023 4.729 -10.311 1.00 98.31 142 ARG A C 1
ATOM 1124 O O . ARG A 1 142 ? 18.379 4.426 -9.172 1.00 98.31 142 ARG A O 1
ATOM 1131 N N . ALA A 1 143 ? 18.116 5.979 -10.768 1.00 97.31 143 ALA A N 1
ATOM 1132 C CA . ALA A 1 143 ? 18.648 7.079 -9.961 1.00 97.31 143 ALA A CA 1
ATOM 1133 C C . ALA A 1 143 ? 17.804 7.345 -8.702 1.00 97.31 143 ALA A C 1
ATOM 1135 O O . ALA A 1 143 ? 18.357 7.632 -7.636 1.00 97.31 143 ALA A O 1
ATOM 1136 N N . TYR A 1 144 ? 16.477 7.213 -8.788 1.00 96.12 144 TYR A N 1
ATOM 1137 C CA . TYR A 1 144 ? 15.599 7.317 -7.623 1.00 96.12 144 TYR A CA 1
ATOM 1138 C C . TYR A 1 144 ? 15.942 6.257 -6.566 1.00 96.12 144 TYR A C 1
ATOM 1140 O O . TYR A 1 144 ? 16.211 6.614 -5.411 1.00 96.12 144 TYR A O 1
ATOM 1148 N N . TRP A 1 145 ? 15.992 4.982 -6.959 1.00 97.44 145 TRP A N 1
ATOM 1149 C CA . TRP A 1 145 ? 16.221 3.851 -6.054 1.00 97.44 145 TRP A CA 1
ATOM 1150 C C . TRP A 1 145 ? 17.646 3.792 -5.492 1.00 97.44 145 TRP A C 1
ATOM 1152 O O . TRP A 1 145 ? 17.829 3.480 -4.310 1.00 97.44 145 TRP A O 1
ATOM 1162 N N . GLN A 1 146 ? 18.643 4.167 -6.301 1.00 97.06 146 GLN A N 1
ATOM 1163 C CA . GLN A 1 146 ? 20.044 4.290 -5.881 1.00 97.06 146 GLN A CA 1
ATOM 1164 C C . GLN A 1 146 ? 20.291 5.525 -5.003 1.00 97.06 146 GLN A C 1
ATOM 1166 O O . GLN A 1 146 ? 21.217 5.546 -4.191 1.00 97.06 146 GLN A O 1
ATOM 1171 N N . GLY A 1 147 ? 19.466 6.565 -5.135 1.00 95.44 147 GLY A N 1
ATOM 1172 C CA . GLY A 1 147 ? 19.613 7.774 -4.343 1.00 95.44 147 GLY A CA 1
ATOM 1173 C C . GLY A 1 147 ? 19.399 7.521 -2.849 1.00 95.44 147 GLY A C 1
ATOM 1174 O O . GLY A 1 147 ? 18.629 6.653 -2.433 1.00 95.44 147 GLY A O 1
ATOM 1175 N N . ARG A 1 148 ? 20.090 8.307 -2.023 1.00 93.06 148 ARG A N 1
ATOM 1176 C CA . ARG A 1 148 ? 20.059 8.165 -0.564 1.00 93.06 148 ARG A CA 1
ATOM 1177 C C . ARG A 1 148 ? 18.916 8.958 0.065 1.00 93.06 148 ARG A C 1
ATOM 1179 O O . ARG A 1 148 ? 18.519 10.013 -0.434 1.00 93.06 148 ARG A O 1
ATOM 1186 N N . SER A 1 149 ? 18.380 8.440 1.166 1.00 85.56 149 SER A N 1
ATOM 1187 C CA . SER A 1 149 ? 17.305 9.068 1.936 1.00 85.56 149 SER A CA 1
ATOM 1188 C C . SER A 1 149 ? 17.767 9.370 3.358 1.00 85.56 149 SER A C 1
ATOM 1190 O O . SER A 1 149 ? 18.145 8.464 4.100 1.00 85.56 149 SER A O 1
ATOM 1192 N N . LEU A 1 150 ? 17.686 10.642 3.764 1.00 83.12 150 LEU A N 1
ATOM 1193 C CA . LEU A 1 150 ? 17.987 11.064 5.138 1.00 83.12 150 LEU A CA 1
ATOM 1194 C C . LEU A 1 150 ? 17.048 10.394 6.149 1.00 83.12 150 LEU A C 1
ATOM 1196 O O . LEU A 1 150 ? 17.502 9.903 7.174 1.00 83.12 150 LEU A O 1
ATOM 1200 N N . HIS A 1 151 ? 15.763 10.252 5.807 1.00 79.00 151 HIS A N 1
ATOM 1201 C CA . HIS A 1 151 ? 14.781 9.535 6.631 1.00 79.00 151 HIS A CA 1
ATOM 1202 C C . HIS A 1 151 ? 15.098 8.042 6.809 1.00 79.00 151 HIS A C 1
ATOM 1204 O O . HIS A 1 151 ? 14.516 7.392 7.667 1.00 79.00 151 HIS A O 1
ATOM 1210 N N . GLN A 1 152 ? 15.993 7.487 5.989 1.00 82.25 152 GLN A N 1
ATOM 1211 C CA . GLN A 1 152 ? 16.466 6.107 6.091 1.00 82.25 152 GLN A CA 1
ATOM 1212 C C . GLN A 1 152 ? 17.901 6.022 6.652 1.00 82.25 152 GLN A C 1
ATOM 1214 O O . GLN A 1 152 ? 18.574 5.003 6.478 1.00 82.25 152 GLN A O 1
ATOM 1219 N N . GLY A 1 153 ? 18.389 7.085 7.305 1.00 87.12 153 GLY A N 1
ATOM 1220 C CA . GLY A 1 153 ? 19.748 7.154 7.851 1.00 87.12 153 GLY A CA 1
ATOM 1221 C C . GLY A 1 153 ? 20.825 7.215 6.767 1.00 87.12 153 GLY A C 1
ATOM 1222 O O . GLY A 1 153 ? 21.871 6.595 6.900 1.00 87.12 153 GLY A O 1
ATOM 1223 N N . GLY A 1 154 ? 20.540 7.869 5.638 1.00 91.56 154 GLY A N 1
ATOM 1224 C CA . GLY A 1 154 ? 21.480 7.993 4.519 1.00 91.56 154 GLY A CA 1
ATOM 1225 C C . GLY A 1 154 ? 21.621 6.732 3.659 1.00 91.56 154 GLY A C 1
ATOM 1226 O O . GLY A 1 154 ? 22.454 6.703 2.753 1.00 91.56 154 GLY A O 1
ATOM 1227 N N . ARG A 1 155 ? 20.811 5.692 3.889 1.00 93.81 155 ARG A N 1
ATOM 1228 C CA . ARG A 1 155 ? 20.768 4.489 3.040 1.00 93.81 155 ARG A CA 1
ATOM 1229 C C . ARG A 1 155 ? 20.136 4.778 1.675 1.00 93.81 155 ARG A C 1
ATOM 1231 O O . ARG A 1 155 ? 19.387 5.748 1.523 1.00 93.81 155 ARG A O 1
ATOM 1238 N N . ARG A 1 156 ? 20.426 3.922 0.687 1.00 96.25 156 ARG A N 1
ATOM 1239 C CA . ARG A 1 156 ? 19.742 3.922 -0.621 1.00 96.25 156 ARG A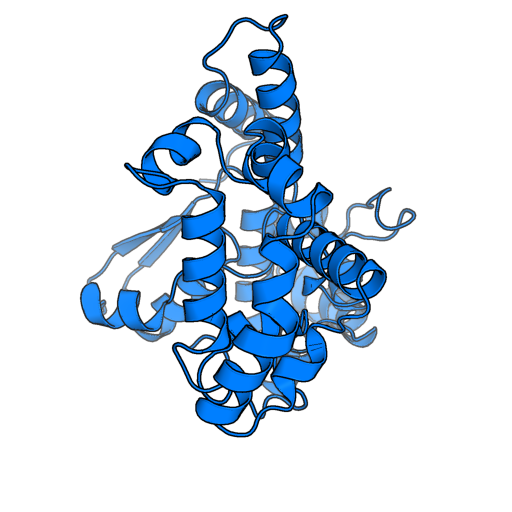 CA 1
ATOM 1240 C C . ARG A 1 156 ? 18.245 3.694 -0.423 1.00 96.25 156 ARG A C 1
ATOM 1242 O O . ARG A 1 156 ? 17.869 2.900 0.439 1.00 96.25 156 ARG A O 1
ATOM 1249 N N . ARG A 1 157 ? 17.392 4.348 -1.216 1.00 96.06 157 ARG A N 1
ATOM 1250 C CA . ARG A 1 157 ? 15.929 4.219 -1.082 1.00 96.06 157 ARG A CA 1
ATOM 1251 C C . ARG A 1 157 ? 15.451 2.779 -1.213 1.00 96.06 157 ARG A C 1
ATOM 1253 O O . ARG A 1 157 ? 14.533 2.413 -0.490 1.00 96.06 157 ARG A O 1
ATOM 1260 N N . ILE A 1 158 ? 16.113 1.975 -2.049 1.00 97.69 158 ILE A N 1
ATOM 1261 C CA . ILE A 1 158 ? 15.784 0.556 -2.234 1.00 97.69 158 ILE A CA 1
ATOM 1262 C C . ILE A 1 158 ? 15.888 -0.272 -0.942 1.00 97.69 158 ILE A C 1
ATOM 1264 O O . ILE A 1 158 ? 15.172 -1.253 -0.787 1.00 97.69 158 ILE A O 1
ATOM 1268 N N . SER A 1 159 ? 16.674 0.179 0.047 1.00 96.88 159 SER A N 1
ATOM 1269 C CA . SER A 1 159 ? 16.791 -0.474 1.364 1.00 96.88 159 SER A CA 1
ATOM 1270 C C . SER A 1 159 ? 15.495 -0.527 2.177 1.00 96.88 159 SER A C 1
ATOM 1272 O O . SER A 1 159 ? 15.486 -1.091 3.270 1.00 96.88 159 SER A O 1
ATOM 1274 N N . MET A 1 160 ? 14.412 0.078 1.689 1.00 95.88 160 MET A N 1
ATOM 1275 C CA . MET A 1 160 ? 13.084 -0.099 2.266 1.00 95.88 160 MET A CA 1
ATOM 1276 C C . MET A 1 160 ? 12.545 -1.526 2.100 1.00 95.88 160 MET A C 1
ATOM 1278 O O . MET A 1 160 ? 11.883 -2.002 3.012 1.00 95.88 160 MET A O 1
ATOM 1282 N N . PHE A 1 161 ? 12.879 -2.214 1.000 1.00 97.69 161 PHE A N 1
ATOM 1283 C CA . PHE A 1 161 ? 12.447 -3.595 0.728 1.00 97.69 161 PHE A CA 1
ATOM 1284 C C . PHE A 1 161 ? 13.211 -4.647 1.544 1.00 97.69 161 PHE A C 1
ATOM 1286 O O . PHE A 1 161 ? 12.888 -5.822 1.477 1.00 97.69 161 PHE A O 1
ATOM 1293 N N . ALA A 1 162 ? 14.210 -4.225 2.320 1.00 97.38 162 ALA A N 1
ATOM 1294 C CA . ALA A 1 162 ? 14.870 -5.052 3.330 1.00 97.38 162 ALA A CA 1
ATOM 1295 C C . ALA A 1 162 ? 14.362 -4.768 4.750 1.00 97.38 162 ALA A C 1
ATOM 1297 O O . ALA A 1 162 ? 14.902 -5.275 5.724 1.00 97.38 162 ALA A O 1
ATOM 1298 N N . ARG A 1 163 ? 13.413 -3.835 4.907 1.00 95.12 163 ARG A N 1
ATOM 1299 C CA . ARG A 1 163 ? 13.013 -3.291 6.217 1.00 95.12 163 ARG A CA 1
ATOM 1300 C C . ARG A 1 163 ? 11.516 -3.026 6.290 1.00 95.12 163 ARG A C 1
ATOM 1302 O O . ARG A 1 163 ? 11.094 -2.036 6.895 1.00 95.12 163 ARG A O 1
ATOM 1309 N N . ASN A 1 164 ? 10.743 -3.902 5.660 1.00 95.88 164 ASN A N 1
ATOM 1310 C CA . ASN A 1 164 ? 9.304 -3.811 5.489 1.00 95.88 164 ASN A CA 1
ATOM 1311 C C . ASN A 1 164 ? 8.906 -2.528 4.733 1.00 95.88 164 ASN A C 1
ATOM 1313 O O . ASN A 1 164 ? 8.733 -1.436 5.300 1.00 95.88 164 ASN A O 1
ATOM 1317 N N . ALA A 1 165 ? 8.741 -2.667 3.417 1.00 95.81 165 ALA A N 1
ATOM 1318 C CA . ALA A 1 165 ? 8.319 -1.581 2.539 1.00 95.81 165 ALA A CA 1
ATOM 1319 C C . ALA A 1 165 ? 7.023 -0.908 3.026 1.00 95.81 165 ALA A C 1
ATOM 1321 O O . ALA A 1 165 ? 6.944 0.320 3.006 1.00 95.81 165 ALA A O 1
ATOM 1322 N N . TYR A 1 166 ? 6.070 -1.668 3.570 1.00 95.31 166 TYR A N 1
ATOM 1323 C CA . TYR A 1 166 ? 4.760 -1.197 4.045 1.00 95.31 166 TYR A CA 1
ATOM 1324 C C . TYR A 1 166 ? 4.812 -0.296 5.282 1.00 95.31 166 TYR A C 1
ATOM 1326 O O . TYR A 1 166 ? 3.836 0.368 5.637 1.00 95.31 166 TYR A O 1
ATOM 1334 N N . ARG A 1 167 ? 5.979 -0.174 5.921 1.00 94.00 167 ARG A N 1
ATOM 1335 C CA . ARG A 1 167 ? 6.224 0.836 6.965 1.00 94.00 167 ARG A CA 1
ATOM 1336 C C . ARG A 1 167 ? 6.640 2.199 6.414 1.00 94.00 167 ARG A C 1
ATOM 1338 O O . ARG A 1 167 ? 6.753 3.161 7.179 1.00 94.00 167 ARG A O 1
ATOM 1345 N N . HIS A 1 168 ? 6.896 2.283 5.114 1.00 92.19 168 HIS A N 1
ATOM 1346 C CA . HIS A 1 168 ? 7.380 3.473 4.433 1.00 92.19 168 HIS A CA 1
ATOM 1347 C C . HIS A 1 168 ? 6.254 4.187 3.673 1.00 92.19 168 HIS A C 1
ATOM 1349 O O . HIS A 1 168 ? 5.089 3.810 3.707 1.00 92.19 168 HIS A O 1
ATOM 1355 N N . GLY A 1 169 ? 6.615 5.286 3.017 1.00 89.19 169 GLY A N 1
ATOM 1356 C CA . GLY A 1 169 ? 5.656 6.191 2.401 1.00 89.19 169 GLY A CA 1
ATOM 1357 C C . GLY A 1 169 ? 4.931 7.072 3.418 1.00 89.19 169 GLY A C 1
ATOM 1358 O O . GLY A 1 169 ? 5.286 7.113 4.599 1.00 89.19 169 GLY A O 1
ATOM 1359 N N . VAL A 1 170 ? 3.961 7.846 2.948 1.00 86.62 170 VAL A N 1
ATOM 1360 C CA . VAL A 1 170 ? 3.128 8.691 3.813 1.00 86.62 170 VAL A CA 1
ATOM 1361 C C . VAL A 1 170 ? 2.132 7.815 4.563 1.00 86.62 170 VAL A C 1
ATOM 1363 O O . VAL A 1 170 ? 2.090 7.864 5.793 1.00 86.62 170 VAL A O 1
ATOM 1366 N N . LEU A 1 171 ? 1.420 6.940 3.848 1.00 86.75 171 LEU A N 1
ATOM 1367 C CA . LEU A 1 171 ? 0.383 6.106 4.446 1.00 86.75 171 LEU A CA 1
ATOM 1368 C C . LEU A 1 171 ? 0.949 5.053 5.407 1.00 86.75 171 LEU A C 1
ATOM 1370 O O . LEU A 1 171 ? 0.452 4.920 6.520 1.00 86.75 171 LEU A O 1
ATOM 1374 N N . GLY A 1 172 ? 2.039 4.366 5.049 1.00 90.69 172 GLY A N 1
ATOM 1375 C CA . GLY A 1 172 ? 2.643 3.358 5.929 1.00 90.69 172 GLY A CA 1
ATOM 1376 C C . GLY A 1 172 ? 3.162 3.936 7.252 1.00 90.69 172 GLY A C 1
ATOM 1377 O O . GLY A 1 172 ? 3.128 3.267 8.291 1.00 90.69 172 GLY A O 1
ATOM 1378 N N . ARG A 1 173 ? 3.600 5.205 7.255 1.00 89.06 173 ARG A N 1
ATOM 1379 C CA . ARG A 1 173 ? 3.937 5.941 8.486 1.00 89.06 173 ARG A CA 1
ATOM 1380 C C . ARG A 1 173 ? 2.691 6.342 9.259 1.00 89.06 173 ARG A C 1
ATOM 1382 O O . ARG A 1 173 ? 2.695 6.218 10.479 1.00 89.06 173 ARG A O 1
ATOM 1389 N N . PHE A 1 174 ? 1.650 6.792 8.564 1.00 86.50 174 PHE A N 1
ATOM 1390 C CA . PHE A 1 174 ? 0.380 7.150 9.181 1.00 86.50 174 PHE A CA 1
ATOM 1391 C C . PHE A 1 174 ? -0.260 5.955 9.905 1.00 86.50 174 PHE A C 1
ATOM 1393 O O . PHE A 1 174 ? -0.534 6.051 11.101 1.00 86.50 174 PHE A O 1
ATOM 1400 N N . ILE A 1 175 ? -0.379 4.803 9.238 1.00 91.44 175 ILE A N 1
ATOM 1401 C CA . ILE A 1 175 ? -0.845 3.554 9.859 1.00 91.44 175 ILE A CA 1
ATOM 1402 C C . ILE A 1 175 ? 0.039 3.212 11.068 1.00 91.44 175 ILE A C 1
ATOM 1404 O O . ILE A 1 175 ? -0.462 2.884 12.139 1.00 91.44 175 ILE A O 1
ATOM 1408 N N . GLY A 1 176 ? 1.361 3.380 10.947 1.00 93.06 176 GLY A N 1
ATOM 1409 C CA . GLY A 1 176 ? 2.292 3.201 12.064 1.00 93.06 176 GLY A CA 1
ATOM 1410 C C . GLY A 1 176 ? 2.008 4.095 13.279 1.00 93.06 176 GLY A C 1
ATOM 1411 O O . GLY A 1 176 ? 2.099 3.618 14.408 1.00 93.06 176 GLY A O 1
ATOM 1412 N N . VAL A 1 177 ? 1.639 5.364 13.074 1.00 90.31 177 VAL A N 1
ATOM 1413 C CA . VAL A 1 177 ? 1.218 6.269 14.159 1.00 90.31 177 VAL A CA 1
ATOM 1414 C C . VAL A 1 177 ? -0.086 5.783 14.792 1.00 90.31 177 VAL A C 1
ATOM 1416 O O . VAL A 1 177 ? -0.177 5.757 16.017 1.00 90.31 177 VAL A O 1
ATOM 1419 N N . GLY A 1 178 ? -1.055 5.337 13.986 1.00 90.62 178 GLY A N 1
ATOM 1420 C CA . GLY A 1 178 ? -2.302 4.742 14.479 1.00 90.62 178 GLY A CA 1
ATOM 1421 C C . GLY A 1 178 ? -2.060 3.519 15.368 1.00 90.62 178 GLY A C 1
ATOM 1422 O O . GLY A 1 178 ? -2.610 3.433 16.462 1.00 90.62 178 GLY A O 1
ATOM 1423 N N . HIS A 1 179 ? -1.152 2.629 14.957 1.00 95.19 179 HIS A N 1
ATOM 1424 C CA . HIS A 1 179 ? -0.715 1.479 15.759 1.00 95.19 179 HIS A CA 1
ATOM 1425 C C . HIS A 1 179 ? -0.112 1.891 17.103 1.00 95.19 179 HIS A C 1
ATOM 1427 O O . HIS A 1 179 ? -0.437 1.304 18.131 1.00 95.19 179 HIS A O 1
ATOM 1433 N N . VAL A 1 180 ? 0.774 2.891 17.113 1.00 94.31 180 VAL A N 1
ATOM 1434 C CA . VAL A 1 180 ? 1.372 3.393 18.361 1.00 94.31 180 VAL A CA 1
ATOM 1435 C C . VAL A 1 180 ? 0.300 4.008 19.260 1.00 94.31 180 VAL A C 1
ATOM 1437 O O . VAL A 1 180 ? 0.276 3.718 20.452 1.00 94.31 180 VAL A O 1
ATOM 1440 N N . ALA A 1 181 ? -0.611 4.806 18.701 1.00 91.25 181 ALA A N 1
ATOM 1441 C CA . ALA A 1 181 ? -1.694 5.429 19.455 1.00 91.25 181 ALA A CA 1
ATOM 1442 C C . ALA A 1 181 ? -2.643 4.390 20.076 1.00 91.25 181 ALA A C 1
ATOM 1444 O O . ALA A 1 181 ? -2.975 4.500 21.253 1.00 91.25 181 ALA A O 1
ATOM 1445 N N . ALA A 1 182 ? -3.026 3.354 19.323 1.00 94.25 182 ALA A N 1
ATOM 1446 C CA . ALA A 1 182 ? -3.835 2.250 19.836 1.00 94.25 182 ALA A CA 1
ATOM 1447 C C . ALA A 1 182 ? -3.129 1.524 20.993 1.00 94.25 182 ALA A C 1
ATOM 1449 O O . ALA A 1 182 ? -3.736 1.303 22.041 1.00 94.25 182 ALA A O 1
ATOM 1450 N N . ARG A 1 183 ? -1.819 1.258 20.866 1.00 96.19 183 ARG A N 1
ATOM 1451 C CA . ARG A 1 183 ? -1.031 0.632 21.943 1.00 96.19 183 ARG A CA 1
ATOM 1452 C C . ARG A 1 183 ? -0.940 1.491 23.198 1.00 96.19 183 ARG A C 1
ATOM 1454 O O . ARG A 1 183 ? -0.965 0.940 24.291 1.00 96.19 183 ARG A O 1
ATOM 1461 N N . LEU A 1 184 ? -0.876 2.820 23.070 1.00 95.25 184 LEU A N 1
ATOM 1462 C CA . LEU A 1 184 ? -0.936 3.729 24.226 1.00 95.25 184 LEU A CA 1
ATOM 1463 C C . LEU A 1 184 ? -2.274 3.631 24.974 1.00 95.25 184 LEU A C 1
ATOM 1465 O O . LEU A 1 184 ? -2.322 3.891 26.173 1.00 95.25 184 LEU A O 1
ATOM 1469 N N . TYR A 1 185 ? -3.341 3.217 24.288 1.00 94.62 185 TYR A N 1
ATOM 1470 C CA . TYR A 1 185 ? -4.635 2.888 24.886 1.00 94.62 185 TYR A CA 1
ATOM 1471 C C . TYR A 1 185 ? -4.785 1.406 25.268 1.00 94.62 185 TYR A C 1
ATOM 1473 O O . TYR A 1 185 ? -5.881 0.988 25.631 1.00 94.62 185 TYR A O 1
ATOM 1481 N N . GLY A 1 186 ? -3.704 0.622 25.222 1.00 96.06 186 GLY A N 1
ATOM 1482 C CA . GLY A 1 186 ? -3.696 -0.792 25.599 1.00 96.06 186 GLY A CA 1
ATOM 1483 C C . GLY A 1 186 ? -4.194 -1.752 24.515 1.00 96.06 186 GLY A C 1
ATOM 1484 O O . GLY A 1 186 ? -4.435 -2.915 24.815 1.00 96.06 186 GLY A O 1
ATOM 1485 N N . VAL A 1 187 ? -4.343 -1.295 23.268 1.00 97.38 187 VAL A N 1
ATOM 1486 C CA . VAL A 1 187 ? -4.864 -2.107 22.159 1.00 97.38 187 VAL A CA 1
ATOM 1487 C C . VAL A 1 187 ? -3.750 -2.430 21.163 1.00 97.38 187 VAL A C 1
ATOM 1489 O O . VAL A 1 187 ? -3.163 -1.531 20.557 1.00 97.38 187 VAL A O 1
ATOM 1492 N N . ASP A 1 188 ? -3.469 -3.718 20.951 1.00 97.44 188 ASP A N 1
ATOM 1493 C CA . ASP A 1 188 ? -2.621 -4.170 19.844 1.00 97.44 188 ASP A CA 1
ATOM 1494 C C . ASP A 1 188 ? -3.491 -4.539 18.641 1.00 97.44 188 ASP A C 1
ATOM 1496 O O . ASP A 1 188 ? -4.143 -5.579 18.623 1.00 97.44 188 ASP A O 1
ATOM 1500 N N . LEU A 1 189 ? -3.476 -3.683 17.619 1.00 96.94 189 LEU A N 1
ATOM 1501 C CA . LEU A 1 189 ? -4.277 -3.845 16.402 1.00 96.94 189 LEU A CA 1
ATOM 1502 C C . LEU A 1 189 ? -4.032 -5.176 15.680 1.00 96.94 189 LEU A C 1
ATOM 1504 O O . LEU A 1 189 ? -4.937 -5.686 15.027 1.00 96.94 189 LEU A O 1
ATOM 1508 N N . ARG A 1 190 ? -2.839 -5.762 15.832 1.00 96.94 190 ARG A N 1
ATOM 1509 C CA . ARG A 1 190 ? -2.482 -7.044 15.207 1.00 96.94 190 ARG A CA 1
ATOM 1510 C C . ARG A 1 190 ? -3.299 -8.215 15.742 1.00 96.94 190 ARG A C 1
ATOM 1512 O O . ARG A 1 190 ? -3.400 -9.223 15.059 1.00 96.94 190 ARG A O 1
ATOM 1519 N N . GLN A 1 191 ? -3.892 -8.089 16.931 1.00 97.06 191 GLN A N 1
ATOM 1520 C CA . GLN A 1 191 ? -4.746 -9.132 17.502 1.00 97.06 191 GLN A CA 1
ATOM 1521 C C . GLN A 1 191 ? -5.981 -9.407 16.637 1.00 97.06 191 GLN A C 1
ATOM 1523 O O . GLN A 1 191 ? -6.431 -10.550 16.604 1.00 97.06 191 GLN A O 1
ATOM 1528 N N . LEU A 1 192 ? -6.467 -8.420 15.868 1.00 97.19 192 LEU A N 1
ATOM 1529 C CA . LEU A 1 192 ? -7.545 -8.657 14.905 1.00 97.19 192 LEU A CA 1
ATOM 1530 C C . LEU A 1 192 ? -7.161 -9.752 13.901 1.00 97.19 192 LEU A C 1
ATOM 1532 O O . LEU A 1 192 ? -8.000 -10.572 13.558 1.00 97.19 192 LEU A O 1
ATOM 1536 N N . LEU A 1 193 ? -5.891 -9.810 13.484 1.00 95.88 193 LEU A N 1
ATOM 1537 C CA . LEU A 1 193 ? -5.415 -10.754 12.469 1.00 95.88 193 LEU A CA 1
ATOM 1538 C C . LEU A 1 193 ? -5.366 -12.214 12.944 1.00 95.88 193 LEU A C 1
ATOM 1540 O O . LEU A 1 193 ? -5.099 -13.103 12.146 1.00 95.88 193 LEU A O 1
ATOM 1544 N N . SER A 1 194 ? -5.617 -12.469 14.232 1.00 95.00 194 SER A N 1
ATOM 1545 C CA . SER A 1 194 ? -5.786 -13.828 14.763 1.00 95.00 194 SER A CA 1
ATOM 1546 C C . SER A 1 194 ? -7.235 -14.320 14.775 1.00 95.00 194 SER A C 1
ATOM 1548 O O . SER A 1 194 ? -7.466 -15.477 15.131 1.00 95.00 194 SER A O 1
ATOM 1550 N N . ALA A 1 195 ? -8.196 -13.466 14.403 1.00 96.38 195 ALA A N 1
ATOM 1551 C CA . ALA A 1 195 ? -9.601 -13.839 14.319 1.00 96.38 195 ALA A CA 1
ATOM 1552 C C . ALA A 1 195 ? -9.820 -14.885 13.216 1.00 96.38 195 ALA A C 1
ATOM 1554 O O . ALA A 1 195 ? -9.302 -14.755 12.109 1.00 96.38 195 ALA A O 1
ATOM 1555 N N . ARG A 1 196 ? -10.612 -15.912 13.519 1.00 94.56 196 ARG A N 1
ATOM 1556 C CA . ARG A 1 196 ? -10.910 -17.038 12.617 1.00 94.56 196 ARG A CA 1
ATOM 1557 C C . ARG A 1 196 ? -12.292 -16.950 11.977 1.00 94.56 196 ARG A C 1
ATOM 1559 O O . ARG A 1 196 ? -12.661 -17.818 11.194 1.00 94.56 196 ARG A O 1
ATOM 1566 N N . SER A 1 197 ? -13.075 -15.938 12.336 1.00 97.12 197 SER A N 1
ATOM 1567 C CA . SER A 1 197 ? -14.427 -15.729 11.822 1.00 97.12 197 SER A CA 1
ATOM 1568 C C . SER A 1 197 ? -14.814 -14.252 11.830 1.00 97.12 197 SER A C 1
ATOM 1570 O O . SER A 1 197 ? -14.228 -13.436 12.549 1.00 97.12 197 SER A O 1
ATOM 1572 N N . ILE A 1 198 ? -15.844 -13.902 11.056 1.00 97.44 198 ILE A N 1
ATOM 1573 C CA . ILE A 1 198 ? -16.429 -12.554 11.067 1.00 97.44 198 ILE A CA 1
ATOM 1574 C C . ILE A 1 198 ? -16.945 -12.194 12.464 1.00 97.44 198 ILE A C 1
ATOM 1576 O O . ILE A 1 198 ? -16.838 -11.043 12.888 1.00 97.44 198 ILE A O 1
ATOM 1580 N N . GLU A 1 199 ? -17.481 -13.165 13.198 1.00 98.12 199 GLU A N 1
ATOM 1581 C CA . GLU A 1 199 ? -17.988 -12.984 14.554 1.00 98.12 199 GLU A CA 1
ATOM 1582 C C . GLU A 1 199 ? -16.863 -12.598 15.520 1.00 98.12 199 GLU A C 1
ATOM 1584 O O . GLU A 1 199 ? -17.031 -11.665 16.307 1.00 98.12 199 GLU A O 1
ATOM 1589 N N . GLU A 1 200 ? -15.700 -13.253 15.430 1.00 98.19 200 GLU A N 1
ATOM 1590 C CA . GLU A 1 200 ? -14.515 -12.899 16.219 1.00 98.19 200 GLU A CA 1
ATOM 1591 C C . GLU A 1 200 ? -13.961 -11.521 15.828 1.00 98.19 200 GLU A C 1
ATOM 1593 O O . GLU A 1 200 ? -13.646 -10.717 16.710 1.00 98.19 200 GLU A O 1
ATOM 1598 N N . GLN A 1 201 ? -13.917 -11.198 14.527 1.00 98.44 201 GLN A N 1
ATOM 1599 C CA . GLN A 1 201 ? -13.533 -9.862 14.053 1.00 98.44 201 GLN A CA 1
ATOM 1600 C C . GLN A 1 201 ? -14.456 -8.777 14.621 1.00 98.44 201 GLN A C 1
ATOM 1602 O O . GLN A 1 201 ? -13.987 -7.764 15.145 1.00 98.44 201 GLN A O 1
ATOM 1607 N N . ARG A 1 202 ? -15.774 -9.008 14.569 1.00 98.44 202 ARG A N 1
ATOM 1608 C CA . ARG A 1 202 ? -16.793 -8.095 15.098 1.00 98.44 202 ARG A CA 1
ATOM 1609 C C . ARG A 1 202 ? -16.683 -7.956 16.609 1.00 98.44 202 ARG A C 1
ATOM 1611 O O . ARG A 1 202 ? -16.764 -6.841 17.122 1.00 98.44 202 ARG A O 1
ATOM 1618 N N . HIS A 1 203 ? -16.456 -9.057 17.322 1.00 98.31 203 HIS A N 1
ATOM 1619 C CA . HIS A 1 203 ? -16.235 -9.023 18.762 1.00 98.31 203 HIS A CA 1
ATOM 1620 C C . HIS A 1 203 ? -15.011 -8.170 19.116 1.00 98.31 203 HIS A C 1
ATOM 1622 O O . HIS A 1 203 ? -15.106 -7.290 19.973 1.00 98.31 203 HIS A O 1
ATOM 1628 N N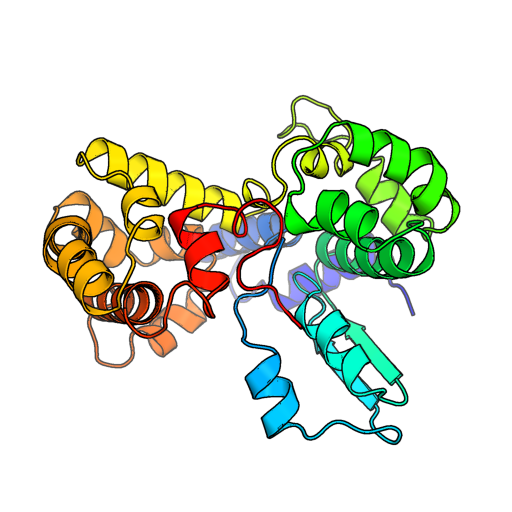 . PHE A 1 204 ? -13.884 -8.368 18.425 1.00 98.19 204 PHE A N 1
ATOM 1629 C CA . PHE A 1 204 ? -12.689 -7.546 18.612 1.00 98.19 204 PHE A CA 1
ATOM 1630 C C . PHE A 1 204 ? -12.959 -6.074 18.282 1.00 98.19 204 PHE A C 1
ATOM 1632 O O . PHE A 1 204 ? -12.561 -5.186 19.036 1.00 98.19 204 PHE A O 1
ATOM 1639 N N . PHE A 1 205 ? -13.661 -5.794 17.183 1.00 98.19 205 PHE A N 1
ATOM 1640 C CA . PHE A 1 205 ? -13.999 -4.427 16.808 1.00 98.19 205 PHE A CA 1
ATOM 1641 C C . PHE A 1 205 ? -14.813 -3.729 17.902 1.00 98.19 205 PHE A C 1
ATOM 1643 O O . PHE A 1 205 ? -14.399 -2.672 18.370 1.00 98.19 205 PHE A O 1
ATOM 1650 N N . GLU A 1 206 ? -15.914 -4.324 18.362 1.00 97.94 206 GLU A N 1
ATOM 1651 C CA . GLU A 1 206 ? -16.796 -3.706 19.360 1.00 97.94 206 GLU A CA 1
ATOM 1652 C C . GLU A 1 206 ? -16.137 -3.550 20.738 1.00 97.94 206 GLU A C 1
ATOM 1654 O O . GLU A 1 206 ? -16.386 -2.569 21.439 1.00 97.94 206 GLU A O 1
ATOM 1659 N N . THR A 1 207 ? -15.269 -4.486 21.130 1.00 97.44 207 THR A N 1
ATOM 1660 C CA . THR A 1 207 ? -14.646 -4.481 22.466 1.00 97.44 207 THR A CA 1
ATOM 1661 C C . THR A 1 207 ? -13.334 -3.702 22.529 1.00 97.44 207 THR A C 1
ATOM 1663 O O . THR A 1 207 ? -13.051 -3.074 23.550 1.00 97.44 207 THR A O 1
ATOM 1666 N N . MET A 1 208 ? -12.545 -3.702 21.451 1.00 97.12 208 MET A N 1
ATOM 1667 C CA . MET A 1 208 ? -11.187 -3.147 21.439 1.00 97.12 208 MET A CA 1
ATOM 1668 C C . MET A 1 208 ? -11.054 -1.898 20.565 1.00 97.12 208 MET A C 1
ATOM 1670 O O . MET A 1 208 ? -10.367 -0.957 20.961 1.00 97.12 208 MET A O 1
ATOM 1674 N N . LEU A 1 209 ? -11.696 -1.845 19.390 1.00 96.25 209 LEU A N 1
ATOM 1675 C CA . LEU A 1 209 ? -11.506 -0.749 18.424 1.00 96.25 209 LEU A CA 1
ATOM 1676 C C . LEU A 1 209 ? -12.538 0.367 18.570 1.00 96.25 209 LEU A C 1
ATOM 1678 O O . LEU A 1 209 ? -12.172 1.539 18.665 1.00 96.25 209 LEU A O 1
ATOM 1682 N N . ALA A 1 210 ? -13.822 0.023 18.610 1.00 96.50 210 ALA A N 1
ATOM 1683 C CA . ALA A 1 210 ? -14.920 0.968 18.735 1.00 96.50 210 ALA A CA 1
ATOM 1684 C C . ALA A 1 210 ? -14.765 1.904 19.951 1.00 96.50 210 ALA A C 1
ATOM 1686 O O . ALA A 1 210 ? -14.901 3.118 19.760 1.00 96.50 210 ALA A O 1
ATOM 1687 N N . PRO A 1 211 ? -14.367 1.429 21.154 1.00 96.62 211 PRO A N 1
ATOM 1688 C CA . PRO A 1 211 ? -14.195 2.302 22.318 1.00 96.62 211 PRO A CA 1
ATOM 1689 C C . PRO A 1 211 ? -13.049 3.314 22.179 1.00 96.62 211 PRO A C 1
ATOM 1691 O O . PRO A 1 211 ? -12.995 4.296 22.927 1.00 96.62 211 PRO A O 1
ATOM 1694 N N . LEU A 1 212 ? -12.117 3.116 21.235 1.00 94.50 212 LEU A N 1
ATOM 1695 C CA . LEU A 1 212 ? -11.065 4.100 20.958 1.00 94.50 212 LEU A CA 1
ATOM 1696 C C . LEU A 1 212 ? -11.654 5.403 20.409 1.00 94.50 212 LEU A C 1
ATOM 1698 O O . LEU A 1 212 ? -11.151 6.477 20.735 1.00 94.50 212 LEU A O 1
ATOM 1702 N N . PHE A 1 213 ? -12.750 5.338 19.646 1.00 92.81 213 PHE A N 1
ATOM 1703 C CA . PHE A 1 213 ? -13.408 6.521 19.076 1.00 92.81 213 PHE A CA 1
ATOM 1704 C C . PHE A 1 213 ? -14.079 7.417 20.125 1.00 92.81 213 PHE A C 1
ATOM 1706 O O . PHE A 1 213 ? -14.367 8.584 19.845 1.00 92.81 213 PHE A O 1
ATOM 1713 N N . ASP A 1 214 ? -14.275 6.918 21.345 1.00 92.81 214 ASP A N 1
ATOM 1714 C CA . ASP A 1 214 ? -14.820 7.697 22.457 1.00 92.81 214 ASP A CA 1
ATOM 1715 C C . ASP A 1 214 ? -13.730 8.382 23.293 1.00 92.81 214 ASP A C 1
ATOM 1717 O O . ASP A 1 214 ? -14.024 9.277 24.094 1.00 92.81 214 ASP A O 1
ATOM 1721 N N . LYS A 1 215 ? -12.451 8.039 23.076 1.00 92.75 215 LYS A N 1
ATOM 1722 C CA . LYS A 1 215 ? -11.330 8.654 23.794 1.00 92.75 215 LYS A CA 1
ATOM 1723 C C . LYS A 1 215 ? -11.181 10.131 23.401 1.00 92.75 215 LYS A C 1
ATOM 1725 O O . LYS A 1 215 ? -11.211 10.449 22.209 1.00 92.75 215 LYS A O 1
ATOM 1730 N N . PRO A 1 216 ? -10.936 11.049 24.359 1.00 90.12 216 PRO A N 1
ATOM 1731 C CA . PRO A 1 216 ? -10.860 12.486 24.079 1.00 90.12 216 PRO A CA 1
ATOM 1732 C C . PRO A 1 216 ? -9.857 12.866 22.983 1.00 90.12 216 PRO A C 1
ATOM 1734 O O . PRO A 1 216 ? -10.165 13.705 22.140 1.00 90.12 216 PRO A O 1
ATOM 1737 N N . ALA A 1 217 ? -8.685 12.222 22.953 1.00 88.25 217 ALA A N 1
ATOM 1738 C CA . ALA A 1 217 ? -7.668 12.507 21.942 1.00 88.25 217 ALA A CA 1
ATOM 1739 C C . ALA A 1 217 ? -8.113 12.082 20.535 1.00 88.25 217 ALA A C 1
ATOM 1741 O O . ALA A 1 217 ? -7.892 12.820 19.577 1.00 88.25 217 ALA A O 1
ATOM 1742 N N . VAL A 1 218 ? -8.779 10.927 20.412 1.00 86.69 218 VAL A N 1
ATOM 1743 C CA . VAL A 1 218 ? -9.304 10.440 19.129 1.00 86.69 218 VAL A CA 1
ATOM 1744 C C . VAL A 1 218 ? -10.444 11.334 18.662 1.00 86.69 218 VAL A C 1
ATOM 1746 O O . VAL A 1 218 ? -10.410 11.793 17.527 1.00 86.69 218 VAL A O 1
ATOM 1749 N N . ARG A 1 219 ? -11.382 11.688 19.553 1.00 87.38 219 ARG A N 1
ATOM 1750 C CA . ARG A 1 219 ? -12.466 12.639 19.253 1.00 87.38 219 ARG A CA 1
ATOM 1751 C C . ARG A 1 219 ? -11.934 13.979 18.751 1.00 87.38 219 ARG A C 1
ATOM 1753 O O . ARG A 1 219 ? -12.426 14.497 17.752 1.00 87.38 219 ARG A O 1
ATOM 1760 N N . TRP A 1 220 ? -10.928 14.529 19.430 1.00 86.56 220 TRP A N 1
ATOM 1761 C CA . TRP A 1 220 ? -10.288 15.777 19.019 1.00 86.56 220 TRP A CA 1
ATOM 1762 C C . TRP A 1 220 ? -9.606 15.641 17.655 1.00 86.56 220 TRP A C 1
ATOM 1764 O O . TRP A 1 220 ? -9.773 16.510 16.800 1.00 86.56 220 TRP A O 1
ATOM 1774 N N . ALA A 1 221 ? -8.879 14.543 17.426 1.00 83.38 221 ALA A N 1
ATOM 1775 C CA . ALA A 1 221 ? -8.210 14.300 16.157 1.00 83.38 221 ALA A CA 1
ATOM 1776 C C . ALA A 1 221 ? -9.229 14.206 15.014 1.00 83.38 221 ALA A C 1
ATOM 1778 O O . ALA A 1 221 ? -9.132 14.970 14.059 1.00 83.38 221 ALA A O 1
ATOM 1779 N N . THR A 1 222 ? -10.251 13.357 15.129 1.00 81.62 222 THR A N 1
ATOM 1780 C CA . THR A 1 222 ? -11.244 13.143 14.063 1.00 81.62 222 THR A CA 1
ATOM 1781 C C . THR A 1 222 ? -12.114 14.366 13.781 1.00 81.62 222 THR A C 1
ATOM 1783 O O . THR A 1 222 ? -12.586 14.519 12.661 1.00 81.62 222 THR A O 1
ATOM 1786 N N . ALA A 1 223 ? -12.310 15.251 14.764 1.00 78.50 223 ALA A N 1
ATOM 1787 C CA . ALA A 1 223 ? -13.033 16.510 14.576 1.00 78.50 223 ALA A CA 1
ATOM 1788 C C . ALA A 1 223 ? -12.173 17.613 13.922 1.00 78.50 223 ALA A C 1
ATOM 1790 O O . ALA A 1 223 ? -12.700 18.614 13.435 1.00 78.50 223 ALA A O 1
ATOM 1791 N N . ASN A 1 224 ? -10.844 17.466 13.918 1.00 73.94 224 ASN A N 1
ATOM 1792 C CA . ASN A 1 224 ? -9.928 18.486 13.421 1.00 73.94 224 ASN A CA 1
ATOM 1793 C C . ASN A 1 224 ? -9.505 18.209 11.968 1.00 73.94 224 ASN A C 1
ATOM 1795 O O . ASN A 1 224 ? -8.681 17.333 11.703 1.00 73.94 224 ASN A O 1
ATOM 1799 N N . ARG A 1 225 ? -9.990 19.038 11.030 1.00 68.12 225 ARG A N 1
ATOM 1800 C CA . ARG A 1 225 ? -9.653 18.982 9.590 1.00 68.12 225 ARG A CA 1
ATOM 1801 C C . ARG A 1 225 ? -8.139 18.945 9.319 1.00 68.12 225 ARG A C 1
ATOM 1803 O O . ARG A 1 225 ? -7.695 18.269 8.395 1.00 68.12 225 ARG A O 1
ATOM 1810 N N . LEU A 1 226 ? -7.332 19.642 10.127 1.00 62.31 226 LEU A N 1
ATOM 1811 C CA . LEU A 1 226 ? -5.874 19.691 9.957 1.00 62.31 226 LEU A CA 1
ATOM 1812 C C . LEU A 1 226 ? -5.181 18.389 10.354 1.00 62.31 226 LEU A C 1
ATOM 1814 O O . LEU A 1 226 ? -4.132 18.067 9.795 1.00 62.31 226 LEU A O 1
ATOM 1818 N N . SER A 1 227 ? -5.750 17.645 11.305 1.00 61.88 227 SER A N 1
ATOM 1819 C CA . SER A 1 227 ? -5.197 16.349 11.691 1.00 61.88 227 SER A CA 1
ATOM 1820 C C . SER A 1 227 ? -5.325 15.382 10.509 1.00 61.88 227 SER A C 1
ATOM 1822 O O . SER A 1 227 ? -4.325 14.799 10.109 1.00 61.88 227 SER A O 1
ATOM 1824 N N . LEU A 1 228 ? -6.506 15.342 9.877 1.00 61.44 228 LEU A N 1
ATOM 1825 C CA . LEU A 1 228 ? -6.872 14.477 8.750 1.00 61.44 228 LEU A CA 1
ATOM 1826 C C . LEU A 1 228 ? -6.117 14.834 7.469 1.00 61.44 228 LEU A C 1
ATOM 1828 O O . LEU A 1 228 ? -5.740 13.954 6.697 1.00 61.44 228 LEU A O 1
ATOM 1832 N N . TYR A 1 229 ? -5.798 16.117 7.300 1.00 59.03 229 TYR A N 1
ATOM 1833 C CA . TYR A 1 229 ? -4.888 16.577 6.259 1.00 59.03 229 TYR A CA 1
ATOM 1834 C C . TYR A 1 229 ? -3.491 15.954 6.374 1.00 59.03 229 TYR A C 1
ATOM 1836 O O . TYR A 1 229 ? -2.914 15.510 5.380 1.00 59.03 229 TYR A O 1
ATOM 1844 N N . GLY A 1 230 ? -2.960 15.859 7.598 1.00 53.72 230 GLY A N 1
ATOM 1845 C CA . GLY A 1 230 ? -1.702 15.162 7.881 1.00 53.72 230 GLY A CA 1
ATOM 1846 C C . GLY A 1 230 ? -1.747 13.656 7.591 1.00 53.72 230 GLY A C 1
ATOM 1847 O O . GLY A 1 230 ? -0.691 13.034 7.482 1.00 53.72 230 GLY A O 1
ATOM 1848 N N . LEU A 1 231 ? -2.945 13.086 7.425 1.00 52.19 231 LEU A N 1
ATOM 1849 C CA . LEU A 1 231 ? -3.188 11.669 7.126 1.00 52.19 231 LEU A CA 1
ATOM 1850 C C . LEU A 1 231 ? -3.364 11.412 5.622 1.00 52.19 231 LEU A C 1
ATOM 1852 O O . LEU A 1 231 ? -3.640 10.286 5.220 1.00 52.19 231 LEU A O 1
ATOM 1856 N N . GLY A 1 232 ? -3.178 12.441 4.787 1.00 54.78 232 GLY A N 1
ATOM 1857 C CA . GLY A 1 232 ? -3.232 12.325 3.332 1.00 54.78 232 GLY A CA 1
ATOM 1858 C C . GLY A 1 232 ? -4.613 12.550 2.722 1.00 54.78 232 GLY A C 1
ATOM 1859 O O . GLY A 1 232 ? -4.751 12.350 1.520 1.00 54.78 232 GLY A O 1
ATOM 1860 N N . ILE A 1 233 ? -5.607 12.997 3.501 1.00 60.91 233 ILE A N 1
ATOM 1861 C CA . ILE A 1 233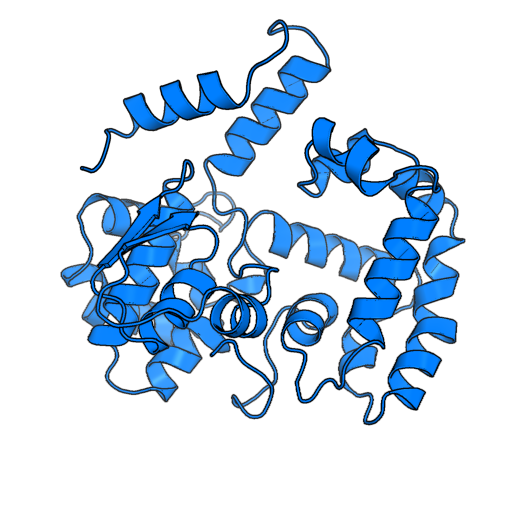 ? -6.925 13.389 2.985 1.00 60.91 233 ILE A CA 1
ATOM 1862 C C . ILE A 1 233 ? -6.874 14.874 2.588 1.00 60.91 233 ILE A C 1
ATOM 1864 O O . ILE A 1 233 ? -6.747 15.737 3.463 1.00 60.91 233 ILE A O 1
ATOM 1868 N N . PRO A 1 234 ? -6.964 15.226 1.291 1.00 58.78 234 PRO A N 1
ATOM 1869 C CA . PRO A 1 234 ? -7.037 16.618 0.867 1.00 58.78 234 PRO A CA 1
ATOM 1870 C C . PRO A 1 234 ? -8.251 17.323 1.503 1.00 58.78 234 PRO A C 1
ATOM 1872 O O . PRO A 1 234 ? -9.324 16.723 1.572 1.00 58.78 234 PRO A O 1
ATOM 1875 N N . PRO A 1 235 ? -8.165 18.609 1.898 1.00 58.31 235 PRO A N 1
ATOM 1876 C CA . PRO A 1 235 ? -9.260 19.303 2.579 1.00 58.31 235 PRO A CA 1
ATOM 1877 C C . PRO A 1 235 ? -10.523 19.378 1.718 1.00 58.31 235 PRO A C 1
ATOM 1879 O O . PRO A 1 235 ? -11.627 19.314 2.241 1.00 58.31 235 PRO A O 1
ATOM 1882 N N . ALA A 1 236 ? -10.358 19.435 0.393 1.00 62.75 236 ALA A N 1
ATOM 1883 C CA . ALA A 1 236 ? -11.460 19.414 -0.565 1.00 62.75 236 ALA A CA 1
ATOM 1884 C C . ALA A 1 236 ? -12.242 18.088 -0.566 1.00 62.75 236 ALA A C 1
ATOM 1886 O O . ALA A 1 236 ? -13.415 18.074 -0.915 1.00 62.75 236 ALA A O 1
ATOM 1887 N N . GLN A 1 237 ? -11.610 16.979 -0.168 1.00 66.06 237 GLN A N 1
ATOM 1888 C CA . GLN A 1 237 ? -12.282 15.687 -0.032 1.00 66.06 237 GLN A CA 1
ATOM 1889 C C . GLN A 1 237 ? -12.924 15.517 1.346 1.00 66.06 237 GLN A C 1
ATOM 1891 O O . GLN A 1 237 ? -13.794 14.672 1.485 1.00 66.06 237 GLN A O 1
ATOM 1896 N N . TYR A 1 238 ? -12.554 16.314 2.356 1.00 68.94 238 TYR A N 1
ATOM 1897 C CA . TYR A 1 238 ? -13.126 16.198 3.701 1.00 68.94 238 TYR A CA 1
ATOM 1898 C C . TYR A 1 238 ? -14.648 16.354 3.688 1.00 68.94 238 TYR A C 1
ATOM 1900 O O . TYR A 1 238 ? -15.345 15.540 4.281 1.00 68.94 238 TYR A O 1
ATOM 1908 N N . GLU A 1 239 ? -15.161 17.377 3.002 1.00 70.31 239 GLU A N 1
ATOM 1909 C CA . GLU A 1 239 ? -16.605 17.645 2.954 1.00 70.31 239 GLU A CA 1
ATOM 1910 C C . GLU A 1 239 ? -17.341 16.566 2.153 1.00 70.31 239 GLU A C 1
ATOM 1912 O O . GLU A 1 239 ? -18.371 16.076 2.600 1.00 70.31 239 GLU A O 1
ATOM 1917 N N . ALA A 1 240 ? -16.755 16.092 1.048 1.00 73.94 240 ALA A N 1
ATOM 1918 C CA . ALA A 1 240 ? -17.292 14.964 0.287 1.00 73.94 240 ALA A CA 1
ATOM 1919 C C . ALA A 1 240 ? -17.284 13.642 1.081 1.00 73.94 240 ALA A C 1
ATOM 1921 O O . ALA A 1 240 ? -18.178 12.818 0.923 1.00 73.94 240 ALA A O 1
ATOM 1922 N N . LEU A 1 241 ? -16.274 13.429 1.930 1.00 74.44 241 LEU A N 1
ATOM 1923 C CA . LEU A 1 241 ? -16.141 12.233 2.764 1.00 74.44 241 LEU A CA 1
ATOM 1924 C C . LEU A 1 241 ? -17.073 12.263 3.975 1.00 74.44 241 LEU A C 1
ATOM 1926 O O . LEU A 1 241 ? -17.612 11.221 4.336 1.00 74.44 241 LEU A O 1
ATOM 1930 N N . ALA A 1 242 ? -17.221 13.425 4.614 1.00 76.38 242 ALA A N 1
ATOM 1931 C CA . ALA A 1 242 ? -18.119 13.611 5.746 1.00 76.38 242 ALA A CA 1
ATOM 1932 C C . ALA A 1 242 ? -19.587 13.521 5.307 1.00 76.38 242 ALA A C 1
ATOM 1934 O O . ALA A 1 242 ? -20.399 12.927 6.016 1.00 76.38 242 ALA A O 1
ATOM 1935 N N . GLY A 1 243 ? -19.916 14.090 4.139 1.00 79.06 243 GLY A N 1
ATOM 1936 C CA . GLY A 1 243 ? -21.303 14.313 3.741 1.00 79.06 243 GLY A CA 1
ATOM 1937 C C . GLY A 1 243 ? -22.046 15.064 4.848 1.00 79.06 243 GLY A C 1
ATOM 1938 O O . GLY A 1 243 ? -21.524 16.032 5.403 1.00 79.06 243 GLY A O 1
ATOM 1939 N N . ASP A 1 244 ? -23.213 14.547 5.230 1.00 77.25 244 ASP A N 1
ATOM 1940 C CA . ASP A 1 244 ? -24.018 15.071 6.341 1.00 77.25 244 ASP A CA 1
ATOM 1941 C C . ASP A 1 244 ? -23.658 14.457 7.713 1.00 77.25 244 ASP A C 1
ATOM 1943 O O . ASP A 1 244 ? -24.302 14.746 8.722 1.00 77.25 244 ASP A O 1
ATOM 1947 N N . SER A 1 245 ? -22.645 13.584 7.777 1.00 77.25 245 SER A N 1
ATOM 1948 C CA . SER A 1 245 ? -22.256 12.854 8.991 1.00 77.25 245 SER A CA 1
ATOM 1949 C C . SER A 1 245 ? -21.035 13.453 9.697 1.00 77.25 245 SER A C 1
ATOM 1951 O O . SER A 1 245 ? -20.149 14.053 9.089 1.00 77.25 245 SER A O 1
ATOM 1953 N N . ASP A 1 246 ? -20.936 13.221 11.012 1.00 85.06 246 ASP A N 1
ATOM 1954 C CA . ASP A 1 246 ? -19.710 13.489 11.773 1.00 85.06 246 ASP A CA 1
ATOM 1955 C C . ASP A 1 246 ? -18.563 12.616 11.234 1.00 85.06 246 ASP A C 1
ATOM 1957 O O . ASP A 1 246 ? -18.692 11.393 11.131 1.00 85.06 246 ASP A O 1
ATOM 1961 N N . MET A 1 247 ? -17.412 13.223 10.938 1.00 85.06 247 MET A N 1
ATOM 1962 C CA . MET A 1 247 ? -16.245 12.522 10.390 1.00 85.06 247 MET A CA 1
ATOM 1963 C C . MET A 1 247 ? -15.798 11.365 11.286 1.00 85.06 247 MET A C 1
ATOM 1965 O O . MET A 1 247 ? -15.367 10.322 10.801 1.00 85.06 247 MET A O 1
ATOM 1969 N N . ARG A 1 248 ? -15.943 11.503 12.605 1.00 88.38 248 ARG A N 1
ATOM 1970 C CA . ARG A 1 248 ? -15.668 10.410 13.543 1.00 88.38 248 ARG A CA 1
ATOM 1971 C C . ARG A 1 248 ? -16.539 9.182 13.268 1.00 88.38 248 ARG A C 1
ATOM 1973 O O . ARG A 1 248 ? -16.034 8.064 13.318 1.00 88.38 248 ARG A O 1
ATOM 1980 N N . HIS A 1 249 ? -17.824 9.390 12.985 1.00 89.44 249 HIS A N 1
ATOM 1981 C CA . HIS A 1 249 ? -18.753 8.313 12.658 1.00 89.44 249 HIS A CA 1
ATOM 1982 C C . HIS A 1 249 ? -18.402 7.679 11.308 1.00 89.44 249 HIS A C 1
ATOM 1984 O O . HIS A 1 249 ? -18.316 6.456 11.218 1.00 89.44 249 HIS A O 1
ATOM 1990 N N . VAL A 1 250 ? -18.085 8.497 10.297 1.00 89.50 250 VAL A N 1
ATOM 1991 C CA . VAL A 1 250 ? -17.626 8.015 8.983 1.00 89.50 250 VAL A CA 1
ATOM 1992 C C . VAL A 1 250 ? -16.368 7.154 9.116 1.00 89.50 250 VAL A C 1
ATOM 1994 O O . VAL A 1 250 ? -16.307 6.055 8.569 1.00 89.50 250 VAL A O 1
ATOM 1997 N N . LEU A 1 251 ? -15.366 7.617 9.867 1.00 89.12 251 LEU A N 1
ATOM 1998 C CA . LEU A 1 251 ? -14.120 6.879 10.082 1.00 89.12 251 LEU A CA 1
ATOM 1999 C C . LEU A 1 251 ? -14.342 5.589 10.877 1.00 89.12 251 LEU A C 1
ATOM 2001 O O . LEU A 1 251 ? -13.758 4.567 10.524 1.00 89.12 251 LEU A O 1
ATOM 2005 N N . ARG A 1 252 ? -15.203 5.614 11.905 1.00 93.38 252 ARG A N 1
ATOM 2006 C CA . ARG A 1 252 ? -15.587 4.408 12.651 1.00 93.38 252 ARG A CA 1
ATOM 2007 C C . ARG A 1 252 ? -16.251 3.387 11.730 1.00 93.38 252 ARG A C 1
ATOM 2009 O O . ARG A 1 252 ? -15.819 2.243 11.719 1.00 93.38 252 ARG A O 1
ATOM 2016 N N . SER A 1 253 ? -17.234 3.803 10.932 1.00 93.50 253 SER A N 1
ATOM 2017 C CA . SER A 1 253 ? -17.956 2.923 10.003 1.00 93.50 253 SER A CA 1
ATOM 2018 C C . SER A 1 253 ? -17.040 2.337 8.921 1.00 93.50 253 SER A C 1
ATOM 2020 O O . SER A 1 253 ? -17.112 1.150 8.613 1.00 93.50 253 SER A O 1
ATOM 2022 N N . ARG A 1 254 ? -16.111 3.133 8.375 1.00 92.62 254 ARG A N 1
ATOM 2023 C CA . ARG A 1 254 ? -15.120 2.636 7.406 1.00 92.62 254 ARG A CA 1
ATOM 2024 C C . ARG A 1 254 ? -14.150 1.639 8.031 1.00 92.62 254 ARG A C 1
ATOM 2026 O O . ARG A 1 254 ? -13.839 0.635 7.397 1.00 92.62 254 ARG A O 1
ATOM 2033 N N . LEU A 1 255 ? -13.691 1.897 9.258 1.00 94.75 255 LEU A N 1
ATOM 2034 C CA . LEU A 1 255 ? -12.846 0.950 9.982 1.00 94.75 255 LEU A CA 1
ATOM 2035 C C . LEU A 1 255 ? -13.613 -0.334 10.316 1.00 94.75 255 LEU A C 1
ATOM 2037 O O . LEU A 1 255 ? -13.042 -1.410 10.196 1.00 94.75 255 LEU A O 1
ATOM 2041 N N . GLU A 1 256 ? -14.893 -0.232 10.682 1.00 96.94 256 GLU A N 1
ATOM 2042 C CA . GLU A 1 256 ? -15.769 -1.386 10.909 1.00 96.94 256 GLU A CA 1
ATOM 2043 C C . GLU A 1 256 ? -15.896 -2.234 9.645 1.00 96.94 256 GLU A C 1
ATOM 2045 O O . GLU A 1 256 ? -15.659 -3.436 9.691 1.00 96.94 256 GLU A O 1
ATOM 2050 N N . ARG A 1 257 ? -16.192 -1.611 8.497 1.00 96.06 257 ARG A N 1
ATOM 2051 C CA . ARG A 1 257 ? -16.272 -2.314 7.210 1.00 96.06 257 ARG A CA 1
ATOM 2052 C C . ARG A 1 257 ? -14.946 -2.985 6.856 1.00 96.06 257 ARG A C 1
ATOM 2054 O O . ARG A 1 257 ? -14.956 -4.126 6.414 1.00 96.06 257 ARG A O 1
ATOM 2061 N N . LEU A 1 258 ? -13.818 -2.304 7.063 1.00 96.00 258 LEU A N 1
ATOM 2062 C CA . LEU A 1 258 ? -12.497 -2.877 6.808 1.00 96.00 258 LEU A CA 1
ATOM 2063 C C . LEU A 1 258 ? -12.190 -4.062 7.735 1.00 96.00 258 LEU A C 1
ATOM 2065 O O . LEU A 1 258 ? -11.587 -5.030 7.288 1.00 96.00 258 LEU A O 1
ATOM 2069 N N . ALA A 1 259 ? -12.586 -3.976 9.007 1.00 96.81 259 ALA A N 1
ATOM 2070 C CA . ALA A 1 259 ? -12.308 -4.992 10.018 1.00 96.81 259 ALA A CA 1
ATOM 2071 C C . ALA A 1 259 ? -13.275 -6.181 9.977 1.00 96.81 259 ALA A C 1
ATOM 2073 O O . ALA A 1 259 ? -12.884 -7.276 10.344 1.00 96.81 259 ALA A O 1
ATOM 2074 N N . CYS A 1 260 ? -14.538 -5.962 9.603 1.00 97.19 260 CYS A N 1
ATOM 2075 C CA . CYS A 1 260 ? -15.625 -6.926 9.813 1.00 97.19 260 CYS A CA 1
ATOM 2076 C C . CYS A 1 260 ? -16.481 -7.174 8.565 1.00 97.19 260 CYS A C 1
ATOM 2078 O O . CYS A 1 260 ? -17.401 -7.986 8.617 1.00 97.19 260 CYS A O 1
ATOM 2080 N N . GLY A 1 261 ? -16.256 -6.442 7.471 1.00 95.44 261 GLY A N 1
ATOM 2081 C CA . GLY A 1 261 ? -17.059 -6.564 6.252 1.00 95.44 261 GLY A CA 1
ATOM 2082 C C . GLY A 1 261 ? -16.698 -7.772 5.390 1.00 95.44 261 GLY A C 1
ATOM 2083 O O . GLY A 1 261 ? -17.529 -8.205 4.601 1.00 95.44 261 GLY A O 1
ATOM 2084 N N . PHE A 1 262 ? -15.486 -8.306 5.553 1.00 95.50 262 PHE A N 1
ATOM 2085 C CA . PHE A 1 262 ? -14.925 -9.392 4.748 1.00 95.50 262 PHE A CA 1
ATOM 2086 C C . PHE A 1 262 ? -14.086 -10.328 5.628 1.00 95.50 262 PHE A C 1
ATOM 2088 O O . PHE A 1 262 ? -13.612 -9.913 6.692 1.00 95.50 262 PHE A O 1
ATOM 2095 N N . SE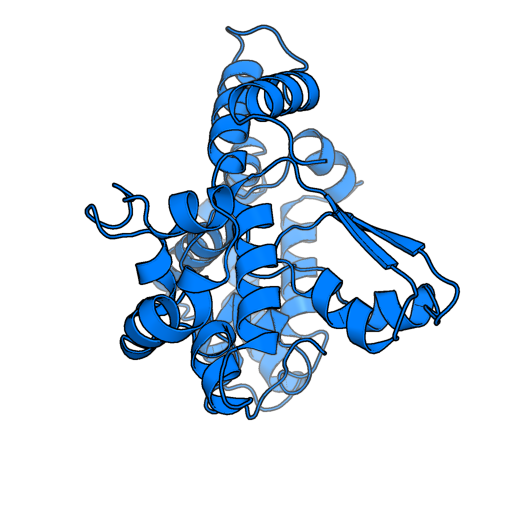R A 1 263 ? -13.914 -11.582 5.198 1.00 95.75 263 SER A N 1
ATOM 2096 C CA . SER A 1 263 ? -13.023 -12.547 5.859 1.00 95.75 263 SER A CA 1
ATOM 2097 C C . SER A 1 263 ? -11.564 -12.100 5.733 1.00 95.75 263 SER A C 1
ATOM 2099 O O . SER A 1 263 ? -11.180 -11.522 4.716 1.00 95.75 263 SER A O 1
ATOM 2101 N N . LEU A 1 264 ? -10.725 -12.396 6.731 1.00 95.12 264 LEU A N 1
ATOM 2102 C CA . LEU A 1 264 ? -9.276 -12.172 6.622 1.00 95.12 264 LEU A CA 1
ATOM 2103 C C . LEU A 1 264 ? -8.622 -13.038 5.543 1.00 95.12 264 LEU A C 1
ATOM 2105 O O . LEU A 1 264 ? -7.523 -12.706 5.105 1.00 95.12 264 LEU A O 1
ATOM 2109 N N . GLU A 1 265 ? -9.279 -14.119 5.126 1.00 93.56 265 GLU A N 1
ATOM 2110 C CA . GLU A 1 265 ? -8.812 -14.993 4.044 1.00 93.56 265 GLU A CA 1
ATOM 2111 C C . GLU A 1 265 ? -8.867 -14.305 2.673 1.00 93.56 265 GLU A C 1
ATOM 2113 O O . GLU A 1 265 ? -8.042 -14.613 1.823 1.00 93.56 265 GLU A O 1
ATOM 2118 N N . ASP A 1 266 ? -9.740 -13.303 2.508 1.00 92.56 266 ASP A N 1
ATOM 2119 C CA . ASP A 1 266 ? -9.940 -12.577 1.243 1.00 92.56 266 ASP A CA 1
ATOM 2120 C C . ASP A 1 266 ? -9.498 -11.102 1.330 1.00 92.56 266 ASP A C 1
ATOM 2122 O O . ASP A 1 266 ? -9.295 -10.417 0.332 1.00 92.56 266 ASP A O 1
ATOM 2126 N N . ASN A 1 267 ? -9.319 -10.566 2.541 1.00 95.00 267 ASN A N 1
ATOM 2127 C CA . ASN A 1 267 ? -9.134 -9.132 2.764 1.00 95.00 267 ASN A CA 1
ATOM 2128 C C . ASN A 1 267 ? -7.672 -8.731 3.015 1.00 95.00 267 ASN A C 1
ATOM 2130 O O . ASN A 1 267 ? -7.260 -8.425 4.141 1.00 95.00 267 ASN A O 1
ATOM 2134 N N . TYR A 1 268 ? -6.878 -8.642 1.949 1.00 95.00 268 TYR A N 1
ATOM 2135 C CA . TYR A 1 268 ? -5.481 -8.195 2.045 1.00 95.00 268 TYR A CA 1
ATOM 2136 C C . TYR A 1 268 ? -5.332 -6.730 2.500 1.00 95.00 268 TYR A C 1
ATOM 2138 O O . TYR A 1 268 ? -4.272 -6.332 2.996 1.00 95.00 268 TYR A O 1
ATOM 2146 N N . PHE A 1 269 ? -6.385 -5.911 2.393 1.00 95.69 269 PHE A N 1
ATOM 2147 C CA . PHE A 1 269 ? -6.397 -4.554 2.947 1.00 95.69 269 PHE A CA 1
ATOM 2148 C C . PHE A 1 269 ? -6.415 -4.560 4.481 1.00 95.69 269 PHE A C 1
ATOM 2150 O O . PHE A 1 269 ? -5.736 -3.736 5.103 1.00 95.69 269 PHE A O 1
ATOM 2157 N N . ALA A 1 270 ? -7.135 -5.496 5.109 1.00 96.50 270 ALA A N 1
ATOM 2158 C CA . ALA A 1 270 ? -7.121 -5.662 6.560 1.00 96.50 270 ALA A CA 1
ATOM 2159 C C . ALA A 1 270 ? -5.721 -6.057 7.052 1.00 96.50 270 ALA A C 1
ATOM 2161 O O . ALA A 1 270 ? -5.193 -5.415 7.964 1.00 96.50 270 ALA A O 1
ATOM 2162 N N . TRP A 1 271 ? -5.060 -7.013 6.395 1.00 96.44 271 TRP A N 1
ATOM 2163 C CA . TRP A 1 271 ? -3.665 -7.367 6.696 1.00 96.44 271 TRP A CA 1
ATOM 2164 C C . TRP A 1 271 ? -2.740 -6.144 6.666 1.00 96.44 271 TRP A C 1
ATOM 2166 O O . TRP A 1 271 ? -1.976 -5.887 7.601 1.00 96.44 271 TRP A O 1
ATOM 2176 N N . GLN A 1 272 ? -2.892 -5.290 5.659 1.00 95.25 272 GLN A N 1
ATOM 2177 C CA . GLN A 1 272 ? -2.082 -4.082 5.527 1.00 95.25 272 GLN A CA 1
ATOM 2178 C C . GLN A 1 272 ? -2.404 -3.021 6.588 1.00 95.25 272 GLN A C 1
ATOM 2180 O O . GLN A 1 272 ? -1.486 -2.399 7.133 1.00 95.25 272 GLN A O 1
ATOM 2185 N N . ALA A 1 273 ? -3.677 -2.836 6.948 1.00 95.44 273 ALA A N 1
ATOM 2186 C CA . ALA A 1 273 ? -4.082 -1.887 7.987 1.00 95.44 273 ALA A CA 1
ATOM 2187 C C . ALA A 1 273 ? -3.645 -2.329 9.389 1.00 95.44 273 ALA A C 1
ATOM 2189 O O . ALA A 1 273 ? -3.079 -1.540 10.154 1.00 95.44 273 ALA A O 1
ATOM 2190 N N . PHE A 1 274 ? -3.906 -3.588 9.734 1.00 96.75 274 PHE A N 1
ATOM 2191 C CA . PHE A 1 274 ? -3.774 -4.111 11.093 1.00 96.75 274 PHE A CA 1
ATOM 2192 C C . PHE A 1 274 ? -2.439 -4.823 11.340 1.00 96.75 274 PHE A C 1
ATOM 2194 O O . PHE A 1 274 ? -2.006 -4.893 12.487 1.00 96.75 274 PHE A O 1
ATOM 2201 N N . GLY A 1 275 ? -1.745 -5.270 10.291 1.00 95.19 275 GLY A N 1
ATOM 2202 C CA . GLY A 1 275 ? -0.448 -5.963 10.352 1.00 95.19 275 GLY A CA 1
ATOM 2203 C C . GLY A 1 275 ? 0.717 -5.163 9.775 1.00 95.19 275 GLY A C 1
ATOM 2204 O O . GLY A 1 275 ? 1.841 -5.261 10.273 1.00 95.19 275 GLY A O 1
ATOM 2205 N N . ARG A 1 276 ? 0.445 -4.279 8.802 1.00 95.50 276 ARG A N 1
ATOM 2206 C CA . ARG A 1 276 ? 1.471 -3.576 7.999 1.00 95.50 276 ARG A CA 1
ATOM 2207 C C . ARG A 1 276 ? 2.363 -4.569 7.243 1.00 95.50 276 ARG A C 1
ATOM 2209 O O . ARG A 1 276 ? 3.585 -4.396 7.180 1.00 95.50 276 ARG A O 1
ATOM 2216 N N . SER A 1 277 ? 1.730 -5.615 6.736 1.00 94.81 277 SER A N 1
ATOM 2217 C CA . SER A 1 277 ? 2.276 -6.712 5.940 1.00 94.81 277 SER A CA 1
ATOM 2218 C C . SER A 1 277 ? 1.111 -7.390 5.215 1.00 94.81 277 SER A C 1
ATOM 2220 O O . SER A 1 277 ? -0.050 -7.103 5.517 1.00 94.81 277 SER A O 1
ATOM 2222 N N . TYR A 1 278 ? 1.404 -8.288 4.279 1.00 94.88 278 TYR A N 1
ATOM 2223 C CA . TYR A 1 278 ? 0.443 -9.333 3.930 1.00 94.88 278 TYR A CA 1
ATOM 2224 C C . TYR A 1 278 ? 0.493 -10.466 4.961 1.00 94.88 278 TYR A C 1
ATOM 2226 O O . TYR A 1 278 ? 1.276 -10.402 5.915 1.00 94.88 278 TYR A O 1
ATOM 2234 N N . ALA A 1 279 ? -0.369 -11.464 4.782 1.00 91.88 279 ALA A N 1
ATOM 2235 C CA . ALA A 1 279 ? -0.309 -12.696 5.552 1.00 91.88 279 ALA A CA 1
ATOM 2236 C C . ALA A 1 279 ? 1.041 -13.404 5.362 1.00 91.88 279 ALA A C 1
ATOM 2238 O O . ALA A 1 279 ? 1.665 -13.317 4.299 1.00 91.88 279 ALA A O 1
ATOM 2239 N N . ASP A 1 280 ? 1.483 -14.108 6.398 1.00 79.69 280 ASP A N 1
ATOM 2240 C CA . ASP A 1 280 ? 2.757 -14.817 6.374 1.00 79.69 280 ASP A CA 1
ATOM 2241 C C . ASP A 1 280 ? 2.756 -15.948 5.326 1.00 79.69 280 ASP A C 1
ATOM 2243 O O . ASP A 1 280 ? 1.713 -16.490 4.937 1.00 79.69 280 ASP A O 1
ATOM 2247 N N . ASP A 1 281 ? 3.954 -16.271 4.830 1.00 72.88 281 ASP A N 1
ATOM 2248 C CA . ASP A 1 281 ? 4.220 -17.376 3.896 1.00 72.88 281 ASP A CA 1
ATOM 2249 C C . ASP A 1 281 ? 3.395 -17.366 2.597 1.00 72.88 281 ASP A C 1
ATOM 2251 O O . ASP A 1 281 ? 3.231 -18.400 1.954 1.00 72.88 281 ASP A O 1
ATOM 2255 N N . ALA A 1 282 ? 2.886 -16.194 2.195 1.00 75.44 282 ALA A N 1
ATOM 2256 C CA . ALA A 1 282 ? 2.052 -16.008 1.003 1.00 75.44 282 ALA A CA 1
ATOM 2257 C C . ALA A 1 282 ? 0.760 -16.845 0.997 1.00 75.44 282 ALA A C 1
ATOM 2259 O O . ALA A 1 282 ? 0.174 -17.079 -0.057 1.00 75.44 282 ALA A O 1
ATOM 2260 N N . SER A 1 283 ? 0.332 -17.304 2.173 1.00 79.12 283 SER A N 1
ATOM 2261 C CA . SER A 1 283 ? -0.823 -18.192 2.340 1.00 79.12 283 SER A CA 1
ATOM 2262 C C . SER A 1 283 ? -2.160 -17.455 2.431 1.00 79.12 283 SER A C 1
ATOM 2264 O O . SER A 1 283 ? -3.210 -18.081 2.326 1.00 79.12 283 SER A O 1
ATOM 2266 N N . GLY A 1 284 ? -2.127 -16.138 2.641 1.00 86.31 284 GLY A N 1
ATOM 2267 C CA . GLY A 1 284 ? -3.321 -15.301 2.702 1.00 86.31 284 GLY A CA 1
ATOM 2268 C C . GLY A 1 284 ? -3.528 -14.451 1.448 1.00 86.31 284 GLY A C 1
ATOM 2269 O O . GLY A 1 284 ? -2.797 -14.591 0.465 1.00 86.31 284 GLY A O 1
ATOM 2270 N N . PRO A 1 285 ? -4.515 -13.546 1.484 1.00 93.50 285 PRO A N 1
ATOM 2271 C CA . PRO A 1 285 ? -4.962 -12.832 0.300 1.00 93.50 285 PRO A CA 1
ATOM 2272 C C . PRO A 1 285 ? -3.880 -11.889 -0.222 1.00 93.50 285 PRO A C 1
ATOM 2274 O O . PRO A 1 285 ? -3.167 -11.228 0.544 1.00 93.50 285 PRO A O 1
ATOM 2277 N N . LEU A 1 286 ? -3.801 -11.792 -1.545 1.00 93.56 286 LEU A N 1
ATOM 2278 C CA . LEU A 1 286 ? -2.926 -10.886 -2.277 1.00 93.56 286 LEU A CA 1
ATOM 2279 C C . LEU A 1 286 ? -3.731 -10.205 -3.386 1.00 93.56 286 LEU A C 1
ATOM 2281 O O . LEU A 1 286 ? -4.730 -10.765 -3.832 1.00 93.56 286 LEU A O 1
ATOM 2285 N N . PRO A 1 287 ? -3.296 -9.025 -3.858 1.00 91.06 287 PRO A N 1
ATOM 2286 C CA . PRO A 1 287 ? -3.827 -8.482 -5.098 1.00 91.06 287 PRO A CA 1
ATOM 2287 C C . PRO A 1 287 ? -3.637 -9.485 -6.254 1.00 91.06 287 PRO A C 1
ATOM 2289 O O . PRO A 1 287 ? -2.587 -10.141 -6.279 1.00 91.06 287 PRO A O 1
ATOM 2292 N N . PRO A 1 288 ? -4.594 -9.565 -7.195 1.00 85.81 288 PRO A N 1
ATOM 2293 C CA . PRO A 1 288 ? -4.510 -10.419 -8.379 1.00 85.81 288 PRO A CA 1
ATOM 2294 C C . PRO A 1 288 ? -3.354 -10.034 -9.310 1.00 85.81 288 PRO A C 1
ATOM 2296 O O . PRO A 1 288 ? -3.011 -8.823 -9.387 1.00 85.81 288 PRO A O 1
#

Radius of gyration: 19.79 Å; chains: 1; bounding box: 46×51×53 Å

Secondary structure (DSSP, 8-state):
----HHHHHHHHHHHH--S-TTSHHHHHHHHHHHHHTS---SS--S-HHHHHHHHT--TT-EEEEE-TTSHHHHHHGGG--SEEEEE-S-HHHHHHHHHHHHHHHHSSSHHHHIIIIII-B-THHHHHIIIIIGGGS-HHHHHHHHSEEGGGTTEEGGGGGBS-GGG-HHHHHHHHHHHHHHHHTT--GGGGGG--SHHHHHHHIIIIIGGGGGSHHHHHHHH-HHHHHTTT--HHHHHHHHTTS-HHHHHHHHHHHHHHSS-TTT-HHHIIIIISS--GGG-S----

Foldseek 3Di:
DDDDPVVLLVVLCVVQDPDDCPDPSNVLSVVLSVLLLAQAALDDPDALVVVCVVVVAAQADEAEEAQRNNLSVVLSCVRVYVYYHHDYSHLNSVLNNLQLVQCVVFPPDPVSSCLQRFQLAAPVNVVCCVPTRLVPGDPSSNCQQQAFDVVVVRHGNSCSSNHQVLCDGQQNVLLVVVQVLLVVVVDQLLVLVVDPDLVSLLVCCVPRPLVVLVDPVNVVLQQDLVSVSSNVQDSVCQCVQQPVHRSSVSVSVVVCCLRRVDDQQARQVSCCNRVVGGDPPPNGHDRD